Protein AF-0000000080508834 (afdb_homodimer)

Radius of gyration: 17.67 Å; Cα contacts (8 Å, |Δi|>4): 362; chains: 2; bounding box: 49×44×42 Å

Secondary structure (DSSP, 8-state):
---HHHHHHHHHHHHHHHHHHHHHIIIII---SSHHHHHHHHHHHHHHHHHHHHHHTGGGSS-HHHHHHHHHHHHHHHHHHHHHHHHH---TTTTHHHHHHHHHHHHHHHHT-/---HHHHHHHHHHHHHHHHHHHHHIIIII---SSHHHHHHHHHHHHHHHHHHHHHHTGGGSS-HHHHHHHHHHHHHHHHHHHHHHHHH---TTTTHHHHHHHHHHHHHHHHT-

Foldseek 3Di:
DPPLLVVLLVVLVVQLVVLVVLVVCLVPPADWPDPVLSVLLVVLSVLSNVLSVVSNCLSVADCSVLLSVLSVQLNCQQSVQSNVCSRPVDNPSVVSNVVSVVSNVVSVVRRVD/DPPLLVVLLVVLVVQLVVLVVLVVCLVPPADWPDPVLSVLLVVLSVLSNVLSVVSNCLSVADCSVLLSVLSVQLNCQQSVQSNVCSRPVDNPSVVSNVVSVVSNVVSVVRRVD

Nearest PDB structures (foldseek):
  1yo7-assembly2_B  TM=4.579E-01  e=3.595E+00  Escherichia coli
  3j9u-assembly1_T  TM=3.122E-01  e=1.498E+00  Saccharomyces cerevisiae
  3j9t-assembly1_Z  TM=3.271E-01  e=2.040E+00  Saccharomyces cerevisiae
  1yo7-assembly2_B  TM=4.584E-01  e=3.595E+00  Escherichia coli
  3j9u-assembly1_T  TM=3.106E-01  e=1.498E+00  Saccharomyces cerevisiae

Structure (mmCIF, N/CA/C/O backbone):
data_AF-0000000080508834-model_v1
#
loop_
_entity.id
_entity.type
_entity.pdbx_description
1 polymer 'Transmembrane protein 256'
#
loop_
_atom_site.group_PDB
_atom_site.id
_atom_site.type_symbol
_atom_site.label_atom_id
_atom_site.label_alt_id
_atom_site.label_comp_id
_atom_site.label_asym_id
_atom_site.label_entity_id
_atom_site.label_seq_id
_atom_site.pdbx_PDB_ins_code
_atom_site.Cartn_x
_atom_site.Cartn_y
_atom_site.Cartn_z
_atom_site.occupancy
_atom_site.B_iso_or_equiv
_atom_site.auth_seq_id
_atom_site.auth_comp_id
_atom_site.auth_asym_id
_atom_site.auth_atom_id
_atom_site.pdbx_PDB_model_num
ATOM 1 N N . MET A 1 1 ? -0.05 19.844 20.609 1 47.38 1 MET A N 1
ATOM 2 C CA . MET A 1 1 ? -0.853 18.703 20.172 1 47.38 1 MET A CA 1
ATOM 3 C C . MET A 1 1 ? -0.694 18.469 18.672 1 47.38 1 MET A C 1
ATOM 5 O O . MET A 1 1 ? -0.608 19.438 17.906 1 47.38 1 MET A O 1
ATOM 9 N N . ALA A 1 2 ? -0.107 17.25 18.219 1 66.88 2 ALA A N 1
ATOM 10 C CA . ALA A 1 2 ? 0.082 17.172 16.766 1 66.88 2 ALA A CA 1
ATOM 11 C C . ALA A 1 2 ? -1.199 17.547 16.031 1 66.88 2 ALA A C 1
ATOM 13 O O . ALA A 1 2 ? -2.291 17.109 16.406 1 66.88 2 ALA A O 1
ATOM 14 N N . GLY A 1 3 ? -1.406 18.578 15.383 1 84.88 3 GLY A N 1
ATOM 15 C CA . GLY A 1 3 ? -2.564 19.047 14.641 1 84.88 3 GLY A CA 1
ATOM 16 C C . GLY A 1 3 ? -3.275 17.953 13.867 1 84.88 3 GLY A C 1
ATOM 17 O O . GLY A 1 3 ? -2.848 16.797 13.883 1 84.88 3 GLY A O 1
ATOM 18 N N . PRO A 1 4 ? -4.5 18.156 13.469 1 91 4 PRO A N 1
ATOM 19 C CA . PRO A 1 4 ? -5.305 17.172 12.75 1 91 4 PRO A CA 1
ATOM 20 C C . PRO A 1 4 ? -4.52 16.469 11.648 1 91 4 PRO A C 1
ATOM 22 O O . PRO A 1 4 ? -4.73 15.266 11.414 1 91 4 PRO A O 1
ATOM 25 N N . GLY A 1 5 ? -3.598 17.125 11.055 1 93.38 5 GLY A N 1
ATOM 26 C CA . GLY A 1 5 ? -2.775 16.516 10.023 1 93.38 5 GLY A CA 1
ATOM 27 C C . GLY A 1 5 ? -1.959 15.344 10.539 1 93.38 5 GLY A C 1
ATOM 28 O O . GLY A 1 5 ? -1.896 14.297 9.891 1 93.38 5 GLY A O 1
ATOM 29 N N . ALA A 1 6 ? -1.438 15.508 11.641 1 94.06 6 ALA A N 1
ATOM 30 C CA . ALA A 1 6 ? -0.605 14.453 12.211 1 94.06 6 ALA A CA 1
ATOM 31 C C . ALA A 1 6 ? -1.444 13.234 12.586 1 94.06 6 ALA A C 1
ATOM 33 O O . ALA A 1 6 ? -0.985 12.094 12.469 1 94.06 6 ALA A O 1
ATOM 34 N N . ALA A 1 7 ? -2.592 13.492 13.102 1 96.75 7 ALA A N 1
ATOM 35 C CA . ALA A 1 7 ? -3.482 12.391 13.461 1 96.75 7 ALA A CA 1
ATOM 36 C C . ALA A 1 7 ? -3.828 11.547 12.234 1 96.75 7 ALA A C 1
ATOM 38 O O . ALA A 1 7 ? -3.836 10.312 12.312 1 96.75 7 ALA A O 1
ATOM 39 N N . PHE A 1 8 ? -4.039 12.203 11.156 1 98 8 PHE A N 1
ATOM 40 C CA . PHE A 1 8 ? -4.402 11.469 9.945 1 98 8 PHE A CA 1
ATOM 41 C C . PHE A 1 8 ? -3.189 10.773 9.344 1 98 8 PHE A C 1
ATOM 43 O O . PHE A 1 8 ? -3.311 9.695 8.766 1 98 8 PHE A O 1
ATOM 50 N N . ARG A 1 9 ? -2.045 11.305 9.461 1 97 9 ARG A N 1
ATOM 51 C CA . ARG A 1 9 ? -0.834 10.586 9.078 1 97 9 ARG A CA 1
ATOM 52 C C . ARG A 1 9 ? -0.702 9.289 9.859 1 97 9 ARG A C 1
ATOM 54 O O . ARG A 1 9 ? -0.413 8.234 9.281 1 97 9 ARG A O 1
ATOM 61 N N . ARG A 1 10 ? -0.903 9.375 11.172 1 98.19 10 ARG A N 1
ATOM 62 C CA . ARG A 1 10 ? -0.826 8.188 12.008 1 98.19 10 ARG A CA 1
ATOM 63 C C . ARG A 1 10 ? -1.876 7.156 11.602 1 98.19 10 ARG A C 1
ATOM 65 O O . ARG A 1 10 ? -1.591 5.961 11.539 1 98.19 10 ARG A O 1
ATOM 72 N N . LEU A 1 11 ? -3.008 7.668 11.328 1 98.44 11 LEU A N 1
ATOM 73 C CA . LEU A 1 11 ? -4.07 6.781 10.875 1 98.44 11 LEU A CA 1
ATOM 74 C C . LEU A 1 11 ? -3.699 6.121 9.547 1 98.44 11 LEU A C 1
ATOM 76 O O . LEU A 1 11 ? -3.955 4.93 9.352 1 98.44 11 LEU A O 1
ATOM 80 N N . GLY A 1 12 ? -3.139 6.91 8.648 1 98.75 12 GLY A N 1
ATOM 81 C CA . GLY A 1 12 ? -2.664 6.348 7.391 1 98.75 12 GLY A CA 1
ATOM 82 C C . GLY A 1 12 ? -1.637 5.246 7.582 1 98.75 12 GLY A C 1
ATOM 83 O O . GLY A 1 12 ? -1.681 4.223 6.895 1 98.75 12 GLY A O 1
ATOM 84 N N . ALA A 1 13 ? -0.792 5.441 8.477 1 98.75 13 ALA A N 1
ATOM 85 C CA . ALA A 1 13 ? 0.241 4.449 8.773 1 98.75 13 ALA A CA 1
ATOM 86 C C . ALA A 1 13 ? -0.371 3.166 9.32 1 98.75 13 ALA A C 1
ATOM 88 O O . ALA A 1 13 ? -0.031 2.066 8.875 1 98.75 13 ALA A O 1
ATOM 89 N N . PHE A 1 14 ? -1.267 3.295 10.305 1 98.69 14 PHE A N 1
ATOM 90 C CA . PHE A 1 14 ? -1.945 2.127 10.852 1 98.69 14 PHE A CA 1
ATOM 91 C C . PHE A 1 14 ? -2.783 1.436 9.781 1 98.69 14 PHE A C 1
ATOM 93 O O . PHE A 1 14 ? -2.824 0.205 9.719 1 98.69 14 PHE A O 1
ATOM 100 N N . SER A 1 15 ? -3.416 2.238 9.016 1 98.88 15 SER A N 1
ATOM 101 C CA . SER A 1 15 ? -4.203 1.702 7.91 1 98.88 15 SER A CA 1
ATOM 102 C C . SER A 1 15 ? -3.324 0.937 6.926 1 98.88 15 SER A C 1
ATOM 104 O O . SER A 1 15 ? -3.688 -0.154 6.48 1 98.88 15 SER A O 1
ATOM 106 N N . GLY A 1 16 ? -2.178 1.468 6.527 1 98.81 16 GLY A N 1
ATOM 107 C CA . GLY A 1 16 ? -1.243 0.782 5.648 1 98.81 16 GLY A CA 1
ATOM 108 C C . GLY A 1 16 ? -0.726 -0.521 6.23 1 98.81 16 GLY A C 1
ATOM 109 O O . GLY A 1 16 ? -0.611 -1.521 5.52 1 98.81 16 GLY A O 1
ATOM 110 N N . ALA A 1 17 ? -0.44 -0.51 7.531 1 98.69 17 ALA A N 1
ATOM 111 C CA . ALA A 1 17 ? -0.057 -1.751 8.203 1 98.69 17 ALA A CA 1
ATOM 112 C C . ALA A 1 17 ? -1.174 -2.787 8.117 1 98.69 17 ALA A C 1
ATOM 114 O O . ALA A 1 17 ? -0.919 -3.965 7.855 1 98.69 17 ALA A O 1
ATOM 115 N N . GLY A 1 18 ? -2.365 -2.338 8.383 1 98.69 18 GLY A N 1
ATOM 116 C CA . GLY A 1 18 ? -3.512 -3.221 8.25 1 98.69 18 GLY A CA 1
ATOM 117 C C . GLY A 1 18 ? -3.68 -3.77 6.844 1 98.69 18 GLY A C 1
ATOM 118 O O . GLY A 1 18 ? -3.984 -4.949 6.664 1 98.69 18 GLY A O 1
ATOM 119 N N . ALA A 1 19 ? -3.527 -2.887 5.828 1 98.81 19 ALA A N 1
ATOM 120 C CA . ALA A 1 19 ? -3.604 -3.326 4.438 1 98.81 19 ALA A CA 1
ATOM 121 C C . ALA A 1 19 ? -2.559 -4.398 4.145 1 98.81 19 ALA A C 1
ATOM 123 O O . ALA A 1 19 ? -2.84 -5.371 3.438 1 98.81 19 ALA A O 1
ATOM 124 N N . LEU A 1 20 ? -1.376 -4.18 4.676 1 98.56 20 LEU A N 1
ATOM 125 C CA . LEU A 1 20 ? -0.321 -5.172 4.484 1 98.56 20 LEU A CA 1
ATOM 126 C C . LEU A 1 20 ? -0.683 -6.488 5.16 1 98.56 20 LEU A C 1
ATOM 128 O O . LEU A 1 20 ? -0.437 -7.562 4.605 1 98.56 20 LEU A O 1
ATOM 132 N N . GLY A 1 21 ? -1.162 -6.449 6.375 1 98 21 GLY A N 1
ATOM 133 C CA . GLY A 1 21 ? -1.641 -7.656 7.031 1 98 21 GLY A CA 1
ATOM 134 C C . GLY A 1 21 ? -2.703 -8.391 6.23 1 98 21 GLY A C 1
ATOM 135 O O . GLY A 1 21 ? -2.66 -9.617 6.109 1 98 21 GLY A O 1
ATOM 136 N N . LEU A 1 22 ? -3.65 -7.676 5.699 1 98.44 22 LEU A N 1
ATOM 137 C CA . LEU A 1 22 ? -4.719 -8.273 4.902 1 98.44 22 LEU A CA 1
ATOM 138 C C . LEU A 1 22 ? -4.172 -8.828 3.594 1 98.44 22 LEU A C 1
ATOM 140 O O . LEU A 1 22 ? -4.668 -9.844 3.09 1 98.44 22 LEU A O 1
ATOM 144 N N . ALA A 1 23 ? -3.174 -8.141 3.031 1 97.75 23 ALA A N 1
ATOM 145 C CA . ALA A 1 23 ? -2.506 -8.695 1.855 1 97.75 23 ALA A CA 1
ATOM 146 C C . ALA A 1 23 ? -1.916 -10.07 2.154 1 97.75 23 ALA A C 1
ATOM 148 O O . ALA A 1 23 ? -2.064 -11 1.359 1 97.75 23 ALA A O 1
ATOM 149 N N . SER A 1 24 ? -1.185 -10.148 3.289 1 96 24 SER A N 1
ATOM 150 C CA . SER A 1 24 ? -0.623 -11.43 3.703 1 96 24 SER A CA 1
ATOM 151 C C . SER A 1 24 ? -1.718 -12.469 3.924 1 96 24 SER A C 1
ATOM 153 O O . SER A 1 24 ? -1.587 -13.617 3.496 1 96 24 SER A O 1
ATOM 155 N N . TYR A 1 25 ? -2.812 -12.078 4.566 1 96.88 25 TYR A N 1
ATOM 156 C CA . TYR A 1 25 ? -3.945 -12.969 4.797 1 96.88 25 TYR A CA 1
ATOM 157 C C . TYR A 1 25 ? -4.535 -13.453 3.475 1 96.88 25 TYR A C 1
ATOM 159 O O . TYR A 1 25 ? -4.84 -14.641 3.32 1 96.88 25 TYR A O 1
ATOM 167 N N . GLY A 1 26 ? -4.719 -12.578 2.51 1 96 26 GLY A N 1
ATOM 168 C CA . GLY A 1 26 ? -5.246 -12.938 1.202 1 96 26 GLY A CA 1
ATOM 169 C C . GLY A 1 26 ? -4.352 -13.898 0.441 1 96 26 GLY A C 1
ATOM 170 O O . GLY A 1 26 ? -4.84 -14.734 -0.319 1 96 26 GLY A O 1
ATOM 171 N N . ALA A 1 27 ? -3.035 -13.805 0.637 1 92.94 27 ALA A N 1
ATOM 172 C CA . ALA A 1 27 ? -2.072 -14.609 -0.109 1 92.94 27 ALA A CA 1
ATOM 173 C C . ALA A 1 27 ? -1.89 -15.984 0.532 1 92.94 27 ALA A C 1
ATOM 175 O O . ALA A 1 27 ? -1.615 -16.969 -0.159 1 92.94 27 ALA A O 1
ATOM 176 N N . HIS A 1 28 ? -2.068 -16.062 1.859 1 91.69 28 HIS A N 1
ATOM 177 C CA . HIS A 1 28 ? -1.639 -17.281 2.516 1 91.69 28 HIS A CA 1
ATOM 178 C C . HIS A 1 28 ? -2.748 -17.859 3.391 1 91.69 28 HIS A C 1
ATOM 180 O O . HIS A 1 28 ? -2.703 -19.031 3.764 1 91.69 28 HIS A O 1
ATOM 186 N N . GLY A 1 29 ? -3.641 -17.141 3.748 1 91.94 29 GLY A N 1
ATOM 187 C CA . GLY A 1 29 ? -4.547 -17.594 4.789 1 91.94 29 GLY A CA 1
ATOM 188 C C . GLY A 1 29 ? -6 -17.625 4.344 1 91.94 29 GLY A C 1
ATOM 189 O O . GLY A 1 29 ? -6.777 -18.469 4.812 1 91.94 29 GLY A O 1
ATOM 190 N N . ALA A 1 30 ? -6.387 -16.797 3.498 1 95.19 30 ALA A N 1
ATOM 191 C CA . ALA A 1 30 ? -7.797 -16.609 3.156 1 95.19 30 ALA A CA 1
ATOM 192 C C . ALA A 1 30 ? -8.289 -17.734 2.25 1 95.19 30 ALA A C 1
ATOM 194 O O . ALA A 1 30 ? -7.551 -18.219 1.396 1 95.19 30 ALA A O 1
ATOM 195 N N . GLN A 1 31 ? -9.477 -18.156 2.518 1 96.81 31 GLN A N 1
ATOM 196 C CA . GLN A 1 31 ? -10.227 -19.031 1.623 1 96.81 31 GLN A CA 1
ATOM 197 C C . GLN A 1 31 ? -11.359 -18.266 0.935 1 96.81 31 GLN A C 1
ATOM 199 O O . GLN A 1 31 ? -12.266 -17.75 1.597 1 96.81 31 GLN A O 1
ATOM 204 N N . PHE A 1 32 ? -11.281 -18.188 -0.391 1 97.31 32 PHE A N 1
ATOM 205 C CA . PHE A 1 32 ? -12.266 -17.422 -1.15 1 97.31 32 PHE A CA 1
ATOM 206 C C . PHE A 1 32 ? -13.328 -18.344 -1.741 1 97.31 32 PHE A C 1
ATOM 208 O O . PHE A 1 32 ? -13.031 -19.469 -2.135 1 97.31 32 PHE A O 1
ATOM 215 N N . PRO A 1 33 ? -14.594 -17.875 -1.801 1 97.25 33 PRO A N 1
ATOM 216 C CA . PRO A 1 33 ? -15.68 -18.688 -2.346 1 97.25 33 PRO A CA 1
ATOM 217 C C . PRO A 1 33 ? -15.484 -19.016 -3.824 1 97.25 33 PRO A C 1
ATOM 219 O O . PRO A 1 33 ? -15.953 -20.062 -4.297 1 97.25 33 PRO A O 1
ATOM 222 N N . ASP A 1 34 ? -14.812 -18.219 -4.664 1 95.88 34 ASP A N 1
ATOM 223 C CA . ASP A 1 34 ? -14.539 -18.406 -6.086 1 95.88 34 ASP A CA 1
ATOM 224 C C . ASP A 1 34 ? -13.445 -17.453 -6.566 1 95.88 34 ASP A C 1
ATOM 226 O O . ASP A 1 34 ? -12.875 -16.703 -5.77 1 95.88 34 ASP A O 1
ATOM 230 N N . ALA A 1 35 ? -13.133 -17.516 -7.891 1 95.19 35 ALA A N 1
ATOM 231 C CA . ALA A 1 35 ? -12.07 -16.688 -8.477 1 95.19 35 ALA A CA 1
ATOM 232 C C . ALA A 1 35 ? -12.422 -15.211 -8.406 1 95.19 35 ALA A C 1
ATOM 234 O O . ALA A 1 35 ? -11.531 -14.367 -8.242 1 95.19 35 ALA A O 1
ATOM 235 N N . TYR A 1 36 ? -13.727 -14.945 -8.562 1 96.62 36 TYR A N 1
ATOM 236 C CA . TYR A 1 36 ? -14.172 -13.555 -8.484 1 96.62 36 TYR A CA 1
ATOM 237 C C . TYR A 1 36 ? -13.883 -12.969 -7.109 1 96.62 36 TYR A C 1
ATOM 239 O O . TYR A 1 36 ? -13.445 -11.82 -6.992 1 96.62 36 TYR A O 1
ATOM 247 N N . GLY A 1 37 ? -14.141 -13.719 -6.059 1 97.44 37 GLY A N 1
ATOM 248 C CA . GLY A 1 37 ? -13.852 -13.266 -4.707 1 97.44 37 GLY A CA 1
ATOM 249 C C . GLY A 1 37 ? -12.391 -12.914 -4.488 1 97.44 37 GLY A C 1
ATOM 250 O O . GLY A 1 37 ? -12.078 -11.898 -3.871 1 97.44 37 GLY A O 1
ATOM 251 N N . LYS A 1 38 ? -11.539 -13.695 -4.984 1 97.38 38 LYS A N 1
ATOM 252 C CA . LYS A 1 38 ? -10.109 -13.43 -4.863 1 97.38 38 LYS A CA 1
ATOM 253 C C . LYS A 1 38 ? -9.727 -12.148 -5.602 1 97.38 38 LYS A C 1
ATOM 255 O O . LYS A 1 38 ? -8.977 -11.328 -5.078 1 97.38 38 LYS A O 1
ATOM 260 N N . GLU A 1 39 ? -10.156 -12.07 -6.805 1 97.19 39 GLU A N 1
ATOM 261 C CA . GLU A 1 39 ? -9.867 -10.875 -7.594 1 97.19 39 GLU A CA 1
ATOM 262 C C . GLU A 1 39 ? -10.375 -9.617 -6.895 1 97.19 39 GLU A C 1
ATOM 264 O O . GLU A 1 39 ? -9.672 -8.602 -6.852 1 97.19 39 GLU A O 1
ATOM 269 N N . LEU A 1 40 ? -11.602 -9.742 -6.379 1 97.75 40 LEU A N 1
ATOM 270 C CA . LEU A 1 40 ? -12.195 -8.609 -5.668 1 97.75 40 LEU A CA 1
ATOM 271 C C . LEU A 1 40 ? -11.367 -8.25 -4.441 1 97.75 40 LEU A C 1
ATOM 273 O O . LEU A 1 40 ? -11.156 -7.066 -4.156 1 97.75 40 LEU A O 1
ATOM 277 N N . PHE A 1 41 ? -10.891 -9.211 -3.76 1 98.5 41 PHE A N 1
ATOM 278 C CA . PHE A 1 41 ? -10.055 -8.992 -2.588 1 98.5 41 PHE A CA 1
ATOM 279 C C . PHE A 1 41 ? -8.773 -8.266 -2.973 1 98.5 41 PHE A C 1
ATOM 281 O O . PHE A 1 41 ? -8.383 -7.293 -2.318 1 98.5 41 PHE A O 1
ATOM 288 N N . ASP A 1 42 ? -8.18 -8.664 -4.047 1 97.94 42 ASP A N 1
ATOM 289 C CA . ASP A 1 42 ? -6.93 -8.062 -4.488 1 97.94 42 ASP A CA 1
ATOM 290 C C . ASP A 1 42 ? -7.141 -6.613 -4.922 1 97.94 42 ASP A C 1
ATOM 292 O O . ASP A 1 42 ? -6.336 -5.738 -4.602 1 97.94 42 ASP A O 1
ATOM 296 N N . LYS A 1 43 ? -8.188 -6.352 -5.652 1 98.12 43 LYS A N 1
ATOM 297 C CA . LYS A 1 43 ? -8.508 -4.988 -6.062 1 98.12 43 LYS A CA 1
ATOM 298 C C . LYS A 1 43 ? -8.781 -4.102 -4.855 1 98.12 43 LYS A C 1
ATOM 300 O O . LYS A 1 43 ? -8.328 -2.955 -4.801 1 98.12 43 LYS A O 1
ATOM 305 N N . THR A 1 44 ? -9.531 -4.633 -3.947 1 98.69 44 THR A N 1
ATOM 306 C CA . THR A 1 44 ? -9.859 -3.902 -2.729 1 98.69 44 THR A CA 1
ATOM 307 C C . THR A 1 44 ? -8.602 -3.58 -1.935 1 98.69 44 THR A C 1
ATOM 309 O O . THR A 1 44 ? -8.43 -2.455 -1.461 1 98.69 44 THR A O 1
ATOM 312 N N . ASN A 1 45 ? -7.789 -4.562 -1.816 1 98.75 45 ASN A N 1
ATOM 313 C CA . ASN A 1 45 ? -6.539 -4.387 -1.086 1 98.75 45 ASN A CA 1
ATOM 314 C C . ASN A 1 45 ? -5.668 -3.305 -1.718 1 98.75 45 ASN A C 1
ATOM 316 O O . ASN A 1 45 ? -5.02 -2.531 -1.009 1 98.75 45 ASN A O 1
ATOM 320 N N . LYS A 1 46 ? -5.637 -3.252 -3.02 1 98.44 46 LYS A N 1
ATOM 321 C CA . LYS A 1 46 ? -4.941 -2.184 -3.732 1 98.44 46 LYS A CA 1
ATOM 322 C C . LYS A 1 46 ? -5.488 -0.815 -3.342 1 98.44 46 LYS A C 1
ATOM 324 O O . LYS A 1 46 ? -4.723 0.097 -3.021 1 98.44 46 LYS A O 1
ATOM 329 N N . HIS A 1 47 ? -6.727 -0.689 -3.381 1 98.75 47 HIS A N 1
ATOM 330 C CA . HIS A 1 47 ? -7.355 0.573 -3.008 1 98.75 47 HIS A CA 1
ATOM 331 C C . HIS A 1 47 ? -7.086 0.913 -1.546 1 98.75 47 HIS A C 1
ATOM 333 O O . HIS A 1 47 ? -6.891 2.08 -1.201 1 98.75 47 HIS A O 1
ATOM 339 N N . HIS A 1 48 ? -7.133 -0.088 -0.683 1 98.88 48 HIS A N 1
ATOM 340 C CA . HIS A 1 48 ? -6.82 0.106 0.729 1 98.88 48 HIS A CA 1
ATOM 341 C C . HIS A 1 48 ? -5.434 0.71 0.907 1 98.88 48 HIS A C 1
ATOM 343 O O . HIS A 1 48 ? -5.273 1.726 1.59 1 98.88 48 HIS A O 1
ATOM 349 N N . PHE A 1 49 ? -4.469 0.161 0.26 1 98.81 49 PHE A N 1
ATOM 350 C CA . PHE A 1 49 ? -3.109 0.689 0.318 1 98.81 49 PHE A CA 1
ATOM 351 C C . PHE A 1 49 ? -3.057 2.109 -0.232 1 98.81 49 PHE A C 1
ATOM 353 O O . PHE A 1 49 ? -2.457 2.996 0.38 1 98.81 49 PHE A O 1
ATOM 360 N N . LEU A 1 50 ? -3.641 2.354 -1.416 1 98.69 50 LEU A N 1
ATOM 361 C CA . LEU A 1 50 ? -3.592 3.652 -2.078 1 98.69 50 LEU A CA 1
ATOM 362 C C . LEU A 1 50 ? -4.164 4.742 -1.177 1 98.69 50 LEU A C 1
ATOM 364 O O . LEU A 1 50 ? -3.576 5.82 -1.05 1 98.69 50 LEU A O 1
ATOM 368 N N . HIS A 1 51 ? -5.199 4.422 -0.577 1 98.94 51 HIS A N 1
ATOM 369 C CA . HIS A 1 51 ? -5.836 5.457 0.228 1 98.94 51 HIS A CA 1
ATOM 370 C C . HIS A 1 51 ? -5.176 5.574 1.598 1 98.94 51 HIS A C 1
ATOM 372 O O . HIS A 1 51 ? -5.238 6.629 2.234 1 98.94 51 HIS A O 1
ATOM 378 N N . SER A 1 52 ? -4.488 4.508 2.084 1 98.94 52 SER A N 1
ATOM 379 C CA . SER A 1 52 ? -3.609 4.648 3.24 1 98.94 52 SER A CA 1
ATOM 380 C C . SER A 1 52 ? -2.465 5.613 2.951 1 98.94 52 SER A C 1
ATOM 382 O O . SER A 1 52 ? -2.123 6.449 3.789 1 98.94 52 SER A O 1
ATOM 384 N N . LEU A 1 53 ? -1.922 5.52 1.75 1 98.62 53 LEU A N 1
ATOM 385 C CA . LEU A 1 53 ? -0.872 6.441 1.326 1 98.62 53 LEU A CA 1
ATOM 386 C C . LEU A 1 53 ? -1.408 7.863 1.222 1 98.62 53 LEU A C 1
ATOM 388 O O . LEU A 1 53 ? -0.731 8.82 1.614 1 98.62 53 LEU A O 1
ATOM 392 N N . ALA A 1 54 ? -2.559 7.977 0.652 1 98.75 54 ALA A N 1
ATOM 393 C CA . ALA A 1 54 ? -3.168 9.305 0.563 1 98.75 54 ALA A CA 1
ATOM 394 C C . ALA A 1 54 ? -3.32 9.93 1.945 1 98.75 54 ALA A C 1
ATOM 396 O O . ALA A 1 54 ? -3.088 11.125 2.119 1 98.75 54 ALA A O 1
ATOM 397 N N . LEU A 1 55 ? -3.719 9.156 2.922 1 98.75 55 LEU A N 1
ATOM 398 C CA . LEU A 1 55 ? -3.863 9.641 4.289 1 98.75 55 LEU A CA 1
ATOM 399 C C . LEU A 1 55 ? -2.525 10.133 4.836 1 98.75 55 LEU A C 1
ATOM 401 O O . LEU A 1 55 ? -2.477 11.102 5.59 1 98.75 55 LEU A O 1
ATOM 405 N N . LEU A 1 56 ? -1.406 9.508 4.512 1 97.81 56 LEU A N 1
ATOM 406 C CA . LEU A 1 56 ? -0.083 9.961 4.93 1 97.81 56 LEU A CA 1
ATOM 407 C C . LEU A 1 56 ? 0.194 11.375 4.438 1 97.81 56 LEU A C 1
ATOM 409 O O . LEU A 1 56 ? 0.949 12.117 5.066 1 97.81 56 LEU A O 1
ATOM 413 N N . ALA A 1 57 ? -0.445 11.742 3.342 1 97.31 57 ALA A N 1
ATOM 414 C CA . ALA A 1 57 ? -0.157 13.016 2.697 1 97.31 57 ALA A CA 1
ATOM 415 C C . ALA A 1 57 ? -1.056 14.125 3.244 1 97.31 57 ALA A C 1
ATOM 417 O O . ALA A 1 57 ? -0.885 15.297 2.902 1 97.31 57 ALA A O 1
ATOM 418 N N . VAL A 1 58 ? -1.996 13.812 4.09 1 98 58 VAL A N 1
ATOM 419 C CA . VAL A 1 58 ? -3.027 14.734 4.551 1 98 58 VAL A CA 1
ATOM 420 C C . VAL A 1 58 ? -2.377 15.93 5.246 1 98 58 VAL A C 1
ATOM 422 O O . VAL A 1 58 ? -2.832 17.062 5.09 1 98 58 VAL A O 1
ATOM 425 N N . PRO A 1 59 ? -1.268 15.844 6.012 1 96.12 59 PRO A N 1
ATOM 426 C CA . PRO A 1 59 ? -0.662 17 6.676 1 96.12 59 PRO A CA 1
ATOM 427 C C . PRO A 1 59 ? -0.151 18.047 5.684 1 96.12 59 PRO A C 1
ATOM 429 O O . PRO A 1 59 ? 0.156 19.172 6.078 1 96.12 59 PRO A O 1
ATOM 432 N N . LEU A 1 60 ? -0.012 17.766 4.457 1 95.19 60 LEU A N 1
ATOM 433 C CA . LEU A 1 60 ? 0.583 18.641 3.459 1 95.19 60 LEU A CA 1
ATOM 434 C C . LEU A 1 60 ? -0.475 19.547 2.828 1 95.19 60 LEU A C 1
ATOM 436 O O . LEU A 1 60 ? -0.147 20.469 2.068 1 95.19 60 LEU A O 1
ATOM 440 N N . CYS A 1 61 ? -1.77 19.266 3.121 1 95.25 61 CYS A N 1
ATOM 441 C CA . CYS A 1 61 ? -2.799 20.031 2.432 1 95.25 61 CYS A CA 1
ATOM 442 C C . CYS A 1 61 ? -3.367 21.125 3.342 1 95.25 61 CYS A C 1
ATOM 444 O O . CYS A 1 61 ? -3.059 21.156 4.535 1 95.25 61 CYS A O 1
ATOM 446 N N . ARG A 1 62 ? -4.152 22.047 2.82 1 96.69 62 ARG A N 1
ATOM 447 C CA . ARG A 1 62 ? -4.625 23.234 3.521 1 96.69 62 ARG A CA 1
ATOM 448 C C . ARG A 1 62 ? -5.828 22.906 4.398 1 96.69 62 ARG A C 1
ATOM 450 O O . ARG A 1 62 ? -6.113 23.625 5.363 1 96.69 62 ARG A O 1
ATOM 457 N N . LYS A 1 63 ? -6.641 21.938 4.051 1 97.06 63 LYS A N 1
ATOM 458 C CA . LYS A 1 63 ? -7.836 21.547 4.793 1 97.06 63 LYS A CA 1
ATOM 459 C C . LYS A 1 63 ? -7.723 20.109 5.293 1 97.06 63 LYS A C 1
ATOM 461 O O . LYS A 1 63 ? -8.523 19.25 4.914 1 97.06 63 LYS A O 1
ATOM 466 N N . PRO A 1 64 ? -6.852 19.859 6.223 1 97.44 64 PRO A N 1
ATOM 467 C CA . PRO A 1 64 ? -6.539 18.484 6.625 1 97.44 64 PRO A CA 1
ATOM 468 C C . PRO A 1 64 ? -7.723 17.766 7.273 1 97.44 64 PRO A C 1
ATOM 470 O O . PRO A 1 64 ? -7.875 16.547 7.125 1 97.44 64 PRO A O 1
ATOM 473 N N . LEU A 1 65 ? -8.562 18.531 7.977 1 97.94 65 LEU A N 1
ATOM 474 C CA . LEU A 1 65 ? -9.695 17.875 8.625 1 97.94 65 LEU A CA 1
ATOM 475 C C . LEU A 1 65 ? -10.656 17.297 7.598 1 97.94 65 LEU A C 1
ATOM 477 O O . LEU A 1 65 ? -11.078 16.141 7.719 1 97.94 65 LEU A O 1
ATOM 481 N N . TRP A 1 66 ? -10.891 18.047 6.605 1 97.94 66 TRP A N 1
ATOM 482 C CA . TRP A 1 66 ? -11.805 17.578 5.562 1 97.94 66 TRP A CA 1
ATOM 483 C C . TRP A 1 66 ? -11.172 16.469 4.742 1 97.94 66 TRP A C 1
ATOM 485 O O . TRP A 1 66 ? -11.797 15.422 4.516 1 97.94 66 TRP A O 1
ATOM 495 N N . ALA A 1 67 ? -10 16.656 4.312 1 98.62 67 ALA A N 1
ATOM 496 C CA . ALA A 1 67 ? -9.32 15.641 3.523 1 98.62 67 ALA A CA 1
ATOM 497 C C . ALA A 1 67 ? -9.195 14.336 4.301 1 98.62 67 ALA A C 1
ATOM 499 O O . ALA A 1 67 ? -9.523 13.266 3.785 1 98.62 67 ALA A O 1
ATOM 500 N N . GLY A 1 68 ? -8.82 14.445 5.531 1 98.69 68 GLY A N 1
ATOM 501 C CA . GLY A 1 68 ? -8.617 13.266 6.355 1 98.69 68 GLY A CA 1
ATOM 502 C C . GLY A 1 68 ? -9.898 12.508 6.652 1 98.69 68 GLY A C 1
ATOM 503 O O . GLY A 1 68 ? -9.938 11.281 6.551 1 98.69 68 GLY A O 1
ATOM 504 N N . LEU A 1 69 ? -10.945 13.203 7.004 1 98.81 69 LEU A N 1
ATOM 505 C CA . LEU A 1 69 ? -12.203 12.562 7.355 1 98.81 69 LEU A CA 1
ATOM 506 C C . LEU A 1 69 ? -12.82 11.875 6.141 1 98.81 69 LEU A C 1
ATOM 508 O O . LEU A 1 69 ? -13.32 10.75 6.246 1 98.81 69 LEU A O 1
ATOM 512 N N . LEU A 1 70 ? -12.758 12.531 5.051 1 98.88 70 LEU A N 1
ATOM 513 C CA . LEU A 1 70 ? -13.336 11.969 3.832 1 98.88 70 LEU A CA 1
ATOM 514 C C . LEU A 1 70 ? -12.562 10.742 3.377 1 98.88 70 LEU A C 1
ATOM 516 O O . LEU A 1 70 ? -13.156 9.703 3.076 1 98.88 70 LEU A O 1
ATOM 520 N N . LEU A 1 71 ? -11.258 10.867 3.363 1 98.88 71 LEU A N 1
ATOM 521 C CA . LEU A 1 71 ? -10.438 9.734 2.955 1 98.88 71 LEU A CA 1
ATOM 522 C C . LEU A 1 71 ? -10.594 8.57 3.932 1 98.88 71 LEU A C 1
ATOM 524 O O . LEU A 1 71 ? -10.719 7.414 3.514 1 98.88 71 LEU A O 1
ATOM 528 N N . ALA A 1 72 ? -10.625 8.82 5.254 1 98.88 72 ALA A N 1
ATOM 529 C CA . ALA A 1 72 ? -10.711 7.758 6.258 1 98.88 72 ALA A CA 1
ATOM 530 C C . ALA A 1 72 ? -12.07 7.059 6.199 1 98.88 72 ALA A C 1
ATOM 532 O O . ALA A 1 72 ? -12.133 5.828 6.156 1 98.88 72 ALA A O 1
ATOM 533 N N . SER A 1 73 ? -13.094 7.863 6.215 1 98.88 73 SER A N 1
ATOM 534 C CA . SER A 1 73 ? -14.43 7.273 6.195 1 98.88 73 SER A CA 1
ATOM 535 C C . SER A 1 73 ? -14.695 6.562 4.871 1 98.88 73 SER A C 1
ATOM 537 O O . SER A 1 73 ? -15.273 5.473 4.852 1 98.88 73 SER A O 1
ATOM 539 N N . GLY A 1 74 ? -14.273 7.156 3.779 1 98.88 74 GLY A N 1
ATOM 540 C CA . GLY A 1 74 ? -14.438 6.523 2.48 1 98.88 74 GLY A CA 1
ATOM 541 C C . GLY A 1 74 ? -13.695 5.207 2.359 1 98.88 74 GLY A C 1
ATOM 542 O O . GLY A 1 74 ? -14.242 4.227 1.853 1 98.88 74 GLY A O 1
ATOM 543 N N . THR A 1 75 ? -12.438 5.199 2.814 1 98.94 75 THR A N 1
ATOM 544 C CA . THR A 1 75 ? -11.648 3.971 2.781 1 98.94 75 THR A CA 1
ATOM 545 C C . THR A 1 75 ? -12.328 2.871 3.588 1 98.94 75 THR A C 1
ATOM 547 O O . THR A 1 75 ? -12.422 1.728 3.135 1 98.94 75 THR A O 1
ATOM 550 N N . THR A 1 76 ? -12.812 3.24 4.789 1 98.69 76 THR A N 1
ATOM 551 C CA . THR A 1 76 ? -13.445 2.262 5.664 1 98.69 76 THR A CA 1
ATOM 552 C C . THR A 1 76 ? -14.711 1.7 5.02 1 98.69 76 THR A C 1
ATOM 554 O O . THR A 1 76 ? -14.883 0.482 4.938 1 98.69 76 THR A O 1
ATOM 557 N N . LEU A 1 77 ? -15.516 2.559 4.516 1 98.56 77 LEU A N 1
ATOM 558 C CA . LEU A 1 77 ? -16.797 2.129 3.951 1 98.56 77 LEU A CA 1
ATOM 559 C C . LEU A 1 77 ? -16.578 1.338 2.666 1 98.56 77 LEU A C 1
ATOM 561 O O . LEU A 1 77 ? -17.156 0.268 2.486 1 98.56 77 LEU A O 1
ATOM 565 N N . PHE A 1 78 ? -15.766 1.841 1.779 1 98.75 78 PHE A N 1
ATOM 566 C CA . PHE A 1 78 ? -15.516 1.219 0.484 1 98.75 78 PHE A CA 1
ATOM 567 C C . PHE A 1 78 ? -14.805 -0.118 0.654 1 98.75 78 PHE A C 1
ATOM 569 O O . PHE A 1 78 ? -15.297 -1.15 0.192 1 98.75 78 PHE A O 1
ATOM 576 N N . CYS A 1 79 ? -13.734 -0.201 1.354 1 98.69 79 CYS A N 1
ATOM 577 C CA . CYS A 1 79 ? -12.898 -1.396 1.418 1 98.69 79 CYS A CA 1
ATOM 578 C C . CYS A 1 79 ? -13.539 -2.457 2.309 1 98.69 79 CYS A C 1
ATOM 580 O O . CYS A 1 79 ? -13.453 -3.65 2.014 1 98.69 79 CYS A O 1
ATOM 582 N N . THR A 1 80 ? -14.164 -2.02 3.498 1 98.31 80 THR A N 1
ATOM 583 C CA . THR A 1 80 ? -14.789 -3.02 4.352 1 98.31 80 THR A CA 1
ATOM 584 C C . THR A 1 80 ? -15.914 -3.736 3.609 1 98.31 80 THR A C 1
ATOM 586 O O . THR A 1 80 ? -16.062 -4.957 3.721 1 98.31 80 THR A O 1
ATOM 589 N N . THR A 1 81 ? -16.641 -2.994 2.812 1 98.38 81 THR A N 1
ATOM 590 C CA . THR A 1 81 ? -17.734 -3.564 2.051 1 98.38 81 THR A CA 1
ATOM 591 C C . THR A 1 81 ? -17.234 -4.621 1.071 1 98.38 81 THR A C 1
ATOM 593 O O . THR A 1 81 ? -17.734 -5.746 1.046 1 98.38 81 THR A O 1
ATOM 596 N N . PHE A 1 82 ? -16.219 -4.344 0.356 1 98.44 82 PHE A N 1
ATOM 597 C CA . PHE A 1 82 ? -15.766 -5.25 -0.693 1 98.44 82 PHE A CA 1
ATOM 598 C C . PHE A 1 82 ? -14.906 -6.371 -0.11 1 98.44 82 PHE A C 1
ATOM 600 O O . PHE A 1 82 ? -14.922 -7.496 -0.616 1 98.44 82 PHE A O 1
ATOM 607 N N . TYR A 1 83 ? -14.164 -6.102 1.013 1 98.44 83 TYR A N 1
ATOM 608 C CA . TYR A 1 83 ? -13.508 -7.207 1.699 1 98.44 83 TYR A CA 1
ATOM 609 C C . TYR A 1 83 ? -14.523 -8.242 2.17 1 98.44 83 TYR A C 1
ATOM 611 O O . TYR A 1 83 ? -14.312 -9.445 2.008 1 98.44 83 TYR A O 1
ATOM 619 N N . TYR A 1 84 ? -15.578 -7.727 2.789 1 98.12 84 TYR A N 1
ATOM 620 C CA . TYR A 1 84 ? -16.625 -8.617 3.271 1 98.12 84 TYR A CA 1
ATOM 621 C C . TYR A 1 84 ? -17.203 -9.461 2.133 1 98.12 84 TYR A C 1
ATOM 623 O O . TYR A 1 84 ? -17.312 -10.68 2.25 1 98.12 84 TYR A O 1
ATOM 631 N N . GLN A 1 85 ? -17.531 -8.859 1.059 1 97.94 85 GLN A N 1
ATOM 632 C CA . GLN A 1 85 ? -18.094 -9.578 -0.085 1 97.94 85 GLN A CA 1
ATOM 633 C C . GLN A 1 85 ? -17.094 -10.586 -0.636 1 97.94 85 GLN A C 1
ATOM 635 O O . GLN A 1 85 ? -17.453 -11.719 -0.973 1 97.94 85 GLN A O 1
ATOM 640 N N . ALA A 1 86 ? -15.836 -10.148 -0.792 1 98.12 86 ALA A N 1
ATOM 641 C CA . ALA A 1 86 ? -14.789 -10.992 -1.35 1 98.12 86 ALA A CA 1
ATOM 642 C C . ALA A 1 86 ? -14.609 -12.266 -0.521 1 98.12 86 ALA A C 1
ATOM 644 O O . ALA A 1 86 ? -14.422 -13.352 -1.071 1 98.12 86 ALA A O 1
ATOM 645 N N . LEU A 1 87 ? -14.742 -12.211 0.815 1 97.94 87 LEU A N 1
ATOM 646 C CA . LEU A 1 87 ? -14.438 -13.32 1.712 1 97.94 87 LEU A CA 1
ATOM 647 C C . LEU A 1 87 ? -15.672 -14.188 1.94 1 97.94 87 LEU A C 1
ATOM 649 O O . LEU A 1 87 ? -15.562 -15.398 2.125 1 97.94 87 LEU A O 1
ATOM 653 N N . SER A 1 88 ? -16.844 -13.625 1.906 1 97 88 SER A N 1
ATOM 654 C CA . SER A 1 88 ? -18.047 -14.367 2.283 1 97 88 SER A CA 1
ATOM 655 C C . SER A 1 88 ? -18.844 -14.781 1.053 1 97 88 SER A C 1
ATOM 657 O O . SER A 1 88 ? -19.688 -15.688 1.126 1 97 88 SER A O 1
ATOM 659 N N . GLY A 1 89 ? -18.656 -14.078 -0.046 1 97 89 GLY A N 1
ATOM 660 C CA . GLY A 1 89 ? -19.5 -14.266 -1.212 1 97 89 GLY A CA 1
ATOM 661 C C . GLY A 1 89 ? -20.859 -13.602 -1.077 1 97 89 GLY A C 1
ATOM 662 O O . GLY A 1 89 ? -21.688 -13.672 -1.993 1 97 89 GLY A O 1
ATOM 663 N N . ASP A 1 90 ? -21.125 -12.891 -0.026 1 96.25 90 ASP A N 1
ATOM 664 C CA . ASP A 1 90 ? -22.391 -12.25 0.281 1 96.25 90 ASP A CA 1
ATOM 665 C C . ASP A 1 90 ? -22.391 -10.773 -0.123 1 96.25 90 ASP A C 1
ATOM 667 O O . ASP A 1 90 ? -21.672 -9.969 0.475 1 96.25 90 ASP A O 1
ATOM 671 N N . PRO A 1 91 ? -23.125 -10.367 -1.136 1 94.38 91 PRO A N 1
ATOM 672 C CA . PRO A 1 91 ? -23.109 -8.984 -1.617 1 94.38 91 PRO A CA 1
ATOM 673 C C . PRO A 1 91 ? -24.109 -8.086 -0.877 1 94.38 91 PRO A C 1
ATOM 675 O O . PRO A 1 91 ? -24.406 -6.98 -1.336 1 94.38 91 PRO A O 1
ATOM 678 N N . SER A 1 92 ? -24.672 -8.453 0.226 1 93.94 92 SER A N 1
ATOM 679 C CA . SER A 1 92 ? -25.781 -7.797 0.911 1 93.94 92 SER A CA 1
ATOM 680 C C . SER A 1 92 ? -25.453 -6.336 1.2 1 93.94 92 SER A C 1
ATOM 682 O O . SER A 1 92 ? -26.359 -5.488 1.193 1 93.94 92 SER A O 1
ATOM 684 N N . PHE A 1 93 ? -24.219 -5.934 1.427 1 93.06 93 PHE A N 1
ATOM 685 C CA . PHE A 1 93 ? -23.875 -4.57 1.81 1 93.06 93 PHE A CA 1
ATOM 686 C C . PHE A 1 93 ? -23.25 -3.82 0.64 1 93.06 93 PHE A C 1
ATOM 688 O O . PHE A 1 93 ? -22.656 -2.758 0.824 1 93.06 93 PHE A O 1
ATOM 695 N N . GLN A 1 94 ? -23.406 -4.266 -0.514 1 92.62 94 GLN A N 1
ATOM 696 C CA . GLN A 1 94 ? -22.719 -3.717 -1.679 1 92.62 94 GLN A CA 1
ATOM 697 C C . GLN A 1 94 ? -23.172 -2.289 -1.967 1 92.62 94 GLN A C 1
ATOM 699 O O . GLN A 1 94 ? -22.453 -1.519 -2.605 1 92.62 94 GLN A O 1
ATOM 704 N N . ASN A 1 95 ? -24.328 -1.924 -1.448 1 94.31 95 ASN A N 1
ATOM 705 C CA . ASN A 1 95 ? -24.844 -0.58 -1.682 1 94.31 95 ASN A CA 1
ATOM 706 C C . ASN A 1 95 ? -24.047 0.47 -0.921 1 94.31 95 ASN A C 1
ATOM 708 O O . ASN A 1 95 ? -24.141 1.664 -1.21 1 94.31 95 ASN A O 1
ATOM 712 N N . LEU A 1 96 ? -23.219 0.116 -0.004 1 97.06 96 LEU A N 1
ATOM 713 C CA . LEU A 1 96 ? -22.391 1.036 0.756 1 97.06 96 LEU A CA 1
ATOM 714 C C . LEU A 1 96 ? -21.125 1.402 -0.028 1 97.06 96 LEU A C 1
ATOM 716 O O . LEU A 1 96 ? -20.516 2.438 0.23 1 97.06 96 LEU A O 1
ATOM 720 N N . ALA A 1 97 ? -20.734 0.576 -1.003 1 97.12 97 ALA A N 1
ATOM 721 C CA . ALA A 1 97 ? -19.484 0.76 -1.73 1 97.12 97 ALA A CA 1
ATOM 722 C C . ALA A 1 97 ? -19.516 2.049 -2.545 1 97.12 97 ALA A C 1
ATOM 724 O O . ALA A 1 97 ? -18.562 2.83 -2.514 1 97.12 97 ALA A O 1
ATOM 725 N N . PRO A 1 98 ? -20.625 2.379 -3.23 1 97.5 98 PRO A N 1
ATOM 726 C CA . PRO A 1 98 ? -20.672 3.65 -3.955 1 97.5 98 PRO A CA 1
ATOM 727 C C . PRO A 1 98 ? -20.609 4.863 -3.027 1 97.5 98 PRO A C 1
ATOM 729 O O . PRO A 1 98 ? -20.047 5.895 -3.395 1 97.5 98 PRO A O 1
ATOM 732 N N . VAL A 1 99 ? -21.188 4.742 -1.889 1 98.38 99 VAL A N 1
ATOM 733 C CA . VAL A 1 99 ? -21.078 5.809 -0.9 1 98.38 99 VAL A CA 1
ATOM 734 C C . VAL A 1 99 ? -19.625 5.992 -0.49 1 98.38 99 VAL A C 1
ATOM 736 O O . VAL A 1 99 ? -19.109 7.109 -0.514 1 98.38 99 VAL A O 1
ATOM 739 N N . GLY A 1 100 ? -19 4.922 -0.198 1 98.62 100 GLY A N 1
ATOM 740 C CA . GLY A 1 100 ? -17.578 4.988 0.12 1 98.62 100 GLY A CA 1
ATOM 741 C C . GLY A 1 100 ? -16.75 5.559 -1.009 1 98.62 100 GLY A C 1
ATOM 742 O O . GLY A 1 100 ? -15.883 6.414 -0.782 1 98.62 100 GLY A O 1
ATOM 743 N N . GLY A 1 101 ? -17.016 5.062 -2.182 1 98.75 101 GLY A N 1
ATOM 744 C CA . GLY A 1 101 ? -16.328 5.57 -3.354 1 98.75 101 GLY A CA 1
ATOM 745 C C . GLY A 1 101 ? -16.516 7.062 -3.561 1 98.75 101 GLY A C 1
ATOM 746 O O . GLY A 1 101 ? -15.57 7.766 -3.922 1 98.75 101 GLY A O 1
ATOM 747 N N . SER A 1 102 ? -17.672 7.512 -3.34 1 98.81 102 SER A N 1
ATOM 748 C CA . SER A 1 102 ? -17.953 8.938 -3.477 1 98.81 102 SER A CA 1
ATOM 749 C C . SER A 1 102 ? -17.203 9.758 -2.432 1 98.81 102 SER A C 1
ATOM 751 O O . SER A 1 102 ? -16.672 10.828 -2.736 1 98.81 102 SER A O 1
ATOM 753 N N . LEU A 1 103 ? -17.156 9.32 -1.244 1 98.81 103 LEU A N 1
ATOM 754 C CA . LEU A 1 103 ? -16.391 9.992 -0.2 1 98.81 103 LEU A CA 1
ATOM 755 C C . LEU A 1 103 ? -14.906 10.047 -0.561 1 98.81 103 LEU A C 1
ATOM 757 O O . LEU A 1 103 ? -14.242 11.062 -0.337 1 98.81 103 LEU A O 1
ATOM 761 N N . LEU A 1 104 ? -14.414 8.938 -1.096 1 98.88 104 LEU A N 1
ATOM 762 C CA . LEU A 1 104 ? -13.016 8.906 -1.521 1 98.88 104 LEU A CA 1
ATOM 763 C C . LEU A 1 104 ? -12.766 9.93 -2.625 1 98.88 104 LEU A C 1
ATOM 765 O O . LEU A 1 104 ? -11.758 10.641 -2.605 1 98.88 104 LEU A O 1
ATOM 769 N N . LEU A 1 105 ? -13.648 9.938 -3.605 1 98.88 105 LEU A N 1
ATOM 770 C CA . LEU A 1 105 ? -13.531 10.938 -4.66 1 98.88 105 LEU A CA 1
ATOM 771 C C . LEU A 1 105 ? -13.438 12.344 -4.07 1 98.88 105 LEU A C 1
ATOM 773 O O . LEU A 1 105 ? -12.547 13.117 -4.426 1 98.88 105 LEU A O 1
ATOM 777 N N . LEU A 1 106 ? -1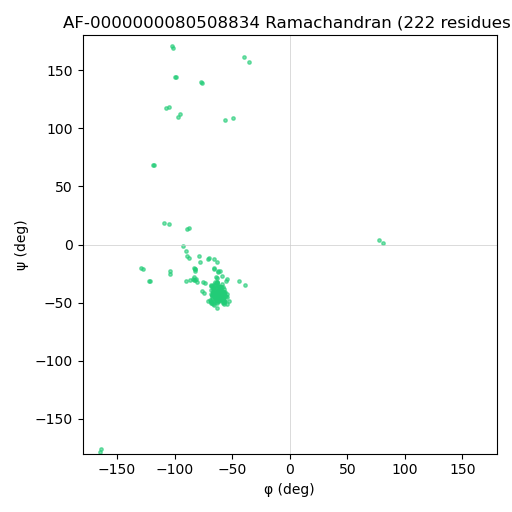4.273 12.719 -3.17 1 98.69 106 LEU A N 1
ATOM 778 C CA . LEU A 1 106 ? -14.281 14.023 -2.523 1 98.69 106 LEU A CA 1
ATOM 779 C C . LEU A 1 106 ? -13.023 14.219 -1.68 1 98.69 106 LEU A C 1
ATOM 781 O O . LEU A 1 106 ? -12.516 15.336 -1.569 1 98.69 106 LEU A O 1
ATOM 785 N N . GLY A 1 107 ? -12.57 13.148 -1.02 1 98.75 107 GLY A N 1
ATOM 786 C CA . GLY A 1 107 ? -11.344 13.211 -0.251 1 98.75 107 GLY A CA 1
ATOM 787 C C . GLY A 1 107 ? -10.133 13.578 -1.091 1 98.75 107 GLY A C 1
ATOM 788 O O . GLY A 1 107 ? -9.328 14.43 -0.697 1 98.75 107 GLY A O 1
ATOM 789 N N . TRP A 1 108 ? -10 12.992 -2.264 1 98.81 108 TRP A N 1
ATOM 790 C CA . TRP A 1 108 ? -8.922 13.32 -3.189 1 98.81 108 TRP A CA 1
ATOM 791 C C . TRP A 1 108 ? -9.023 14.781 -3.639 1 98.81 108 TRP A C 1
ATOM 793 O O . TRP A 1 108 ? -8.008 15.477 -3.719 1 98.81 108 TRP A O 1
ATOM 803 N N . LEU A 1 109 ? -10.219 15.258 -3.918 1 98.44 109 LEU A N 1
ATOM 804 C CA . LEU A 1 109 ? -10.406 16.656 -4.309 1 98.44 109 LEU A CA 1
ATOM 805 C C . LEU A 1 109 ? -10.047 17.594 -3.164 1 98.44 109 LEU A C 1
ATOM 807 O O . LEU A 1 109 ? -9.484 18.672 -3.391 1 98.44 109 LEU A O 1
ATOM 811 N N . ALA A 1 110 ? -10.391 17.188 -1.962 1 98.12 110 ALA A N 1
ATOM 812 C CA . ALA A 1 110 ? -10.055 18 -0.795 1 98.12 110 ALA A CA 1
ATOM 813 C C . ALA A 1 110 ? -8.539 18.125 -0.619 1 98.12 110 ALA A C 1
ATOM 815 O O . ALA A 1 110 ? -8.039 19.141 -0.149 1 98.12 110 ALA A O 1
ATOM 816 N N . LEU A 1 111 ? -7.812 17.078 -0.981 1 97.56 111 LEU A N 1
ATOM 817 C CA . LEU A 1 111 ? -6.355 17.125 -0.923 1 97.56 111 LEU A CA 1
ATOM 818 C C . LEU A 1 111 ? -5.812 18.203 -1.86 1 97.56 111 LEU A C 1
ATOM 820 O O . LEU A 1 111 ? -4.703 18.703 -1.658 1 97.56 111 LEU A O 1
ATOM 824 N N . ALA A 1 112 ? -6.516 18.594 -2.857 1 97.25 112 ALA A N 1
ATOM 825 C CA . ALA A 1 112 ? -6.059 19.562 -3.854 1 97.25 112 ALA A CA 1
ATOM 826 C C . ALA A 1 112 ? -6.164 21 -3.32 1 97.25 112 ALA A C 1
ATOM 828 O O . ALA A 1 112 ? -5.629 21.922 -3.922 1 97.25 112 ALA A O 1
ATOM 829 N N . LEU A 1 113 ? -6.793 21.141 -2.221 1 91.75 113 LEU A N 1
ATOM 830 C CA . LEU A 1 113 ? -6.953 22.484 -1.661 1 91.75 113 LEU A CA 1
ATOM 831 C C . LEU A 1 113 ? -5.707 22.906 -0.891 1 91.75 113 LEU A C 1
ATOM 833 O O . LEU A 1 113 ? -5.07 22.078 -0.233 1 91.75 113 LEU A O 1
ATOM 837 N N . MET B 1 1 ? 23.047 19.609 5.793 1 46.56 1 MET B N 1
ATOM 838 C CA . MET B 1 1 ? 22.938 18.25 5.297 1 46.56 1 MET B CA 1
ATOM 839 C C . MET B 1 1 ? 21.5 17.75 5.387 1 46.56 1 MET B C 1
ATOM 841 O O . MET B 1 1 ? 20.812 18 6.375 1 46.56 1 MET B O 1
ATOM 845 N N . ALA B 1 2 ? 20.844 17.406 4.172 1 69 2 ALA B N 1
ATOM 846 C CA . ALA B 1 2 ? 19.422 17.109 4.301 1 69 2 ALA B CA 1
ATOM 847 C C . ALA B 1 2 ? 19.188 15.992 5.312 1 69 2 ALA B C 1
ATOM 849 O O . ALA B 1 2 ? 19.969 15.039 5.379 1 69 2 ALA B O 1
ATOM 850 N N . GLY B 1 3 ? 18.719 16.109 6.422 1 87.25 3 GLY B N 1
ATOM 851 C CA . GLY B 1 3 ? 18.453 15.164 7.496 1 87.25 3 GLY B CA 1
ATOM 852 C C . GLY B 1 3 ? 18.016 13.797 6.996 1 87.25 3 GLY B C 1
ATOM 853 O O . GLY B 1 3 ? 17.891 13.586 5.785 1 87.25 3 GLY B O 1
ATOM 854 N N . PRO B 1 4 ? 18.188 12.781 7.77 1 90.38 4 PRO B N 1
ATOM 855 C CA . PRO B 1 4 ? 17.828 11.406 7.402 1 90.38 4 PRO B CA 1
ATOM 856 C C . PRO B 1 4 ? 16.531 11.328 6.617 1 90.38 4 PRO B C 1
ATOM 858 O O . PRO B 1 4 ? 16.406 10.508 5.703 1 90.38 4 PRO B O 1
ATOM 861 N N . GLY B 1 5 ? 15.617 12.164 6.914 1 93.56 5 GLY B N 1
ATOM 862 C CA . GLY B 1 5 ? 14.367 12.188 6.184 1 93.56 5 GLY B CA 1
ATOM 863 C C . GLY B 1 5 ? 14.539 12.461 4.699 1 93.56 5 GLY B C 1
ATOM 864 O O . GLY B 1 5 ? 13.922 11.797 3.865 1 93.56 5 GLY B O 1
ATOM 865 N N . ALA B 1 6 ? 15.344 13.375 4.395 1 95.38 6 ALA B N 1
ATOM 866 C CA . ALA B 1 6 ? 15.57 13.734 2.996 1 95.38 6 ALA B CA 1
ATOM 867 C C . ALA B 1 6 ? 16.25 12.594 2.242 1 95.38 6 ALA B C 1
ATOM 869 O O . ALA B 1 6 ? 15.969 12.359 1.063 1 95.38 6 ALA B O 1
ATOM 870 N N . ALA B 1 7 ? 17.125 11.945 2.854 1 97.69 7 ALA B N 1
ATOM 871 C CA . ALA B 1 7 ? 17.797 10.812 2.23 1 97.69 7 ALA B CA 1
ATOM 872 C C . ALA B 1 7 ? 16.812 9.711 1.862 1 97.69 7 ALA B C 1
ATOM 874 O O . ALA B 1 7 ? 16.891 9.141 0.774 1 97.69 7 ALA B O 1
ATOM 875 N N . PHE B 1 8 ? 15.914 9.477 2.754 1 98.25 8 PHE B N 1
ATOM 876 C CA . PHE B 1 8 ? 14.938 8.414 2.494 1 98.25 8 PHE B CA 1
ATOM 877 C C . PHE B 1 8 ? 13.93 8.859 1.445 1 98.25 8 PHE B C 1
ATOM 879 O O . PHE B 1 8 ? 13.445 8.039 0.658 1 98.25 8 PHE B O 1
ATOM 886 N N . ARG B 1 9 ? 13.594 10.109 1.401 1 97.75 9 ARG B N 1
ATOM 887 C CA . ARG B 1 9 ? 12.773 10.609 0.298 1 97.75 9 ARG B CA 1
ATOM 888 C C . ARG B 1 9 ? 13.461 10.367 -1.042 1 97.75 9 ARG B C 1
ATOM 890 O O . ARG B 1 9 ? 12.828 9.898 -1.992 1 97.75 9 ARG B O 1
ATOM 897 N N . ARG B 1 10 ? 14.719 10.688 -1.141 1 98.56 10 ARG B N 1
ATOM 898 C CA . ARG B 1 10 ? 15.477 10.453 -2.363 1 98.56 10 ARG B CA 1
ATOM 899 C C . ARG B 1 10 ? 15.516 8.969 -2.709 1 98.56 10 ARG B C 1
ATOM 901 O O . ARG B 1 10 ? 15.352 8.586 -3.871 1 98.56 10 ARG B O 1
ATOM 908 N N . LEU B 1 11 ? 15.734 8.164 -1.711 1 98.56 11 LEU B N 1
ATOM 909 C CA . LEU B 1 11 ? 15.734 6.719 -1.918 1 98.56 11 LEU B CA 1
ATOM 910 C C . LEU B 1 11 ? 14.383 6.242 -2.43 1 98.56 11 LEU B C 1
ATOM 912 O O . LEU B 1 11 ? 14.32 5.379 -3.309 1 98.56 11 LEU B O 1
ATOM 916 N N . GLY B 1 12 ? 13.328 6.801 -1.78 1 98.75 12 GLY B N 1
ATOM 917 C CA . GLY B 1 12 ? 12 6.469 -2.262 1 98.75 12 GLY B CA 1
ATOM 918 C C . GLY B 1 12 ? 11.797 6.797 -3.729 1 98.75 12 GLY B C 1
ATOM 919 O O . GLY B 1 12 ? 11.203 6.008 -4.469 1 98.75 12 GLY B O 1
ATOM 920 N N . ALA B 1 13 ? 12.297 7.914 -4.164 1 98.81 13 ALA B N 1
ATOM 921 C CA . ALA B 1 13 ? 12.18 8.328 -5.559 1 98.81 13 ALA B CA 1
ATOM 922 C C . ALA B 1 13 ? 12.945 7.383 -6.477 1 98.81 13 ALA B C 1
ATOM 924 O O . ALA B 1 13 ? 12.43 6.961 -7.516 1 98.81 13 ALA B O 1
ATOM 925 N N . PHE B 1 14 ? 14.109 7.055 -6.125 1 98.81 14 PHE B N 1
ATOM 926 C CA . PHE B 1 14 ? 14.906 6.125 -6.922 1 98.81 14 PHE B CA 1
ATOM 927 C C . PHE B 1 14 ? 14.258 4.742 -6.938 1 98.81 14 PHE B C 1
ATOM 929 O O . PHE B 1 14 ? 14.234 4.078 -7.977 1 98.81 14 PHE B O 1
ATOM 936 N N . SER B 1 15 ? 13.836 4.34 -5.781 1 98.88 15 SER B N 1
ATOM 937 C CA . SER B 1 15 ? 13.141 3.062 -5.684 1 98.88 15 SER B CA 1
ATOM 938 C C . SER B 1 15 ? 11.906 3.031 -6.582 1 98.88 15 SER B C 1
ATOM 940 O O . SER B 1 15 ? 11.664 2.045 -7.277 1 98.88 15 SER B O 1
ATOM 942 N N . GLY B 1 16 ? 11.07 4.062 -6.559 1 98.88 16 GLY B N 1
ATOM 943 C CA . GLY B 1 16 ? 9.914 4.148 -7.438 1 98.88 16 GLY B CA 1
ATOM 944 C C . GLY B 1 16 ? 10.281 4.094 -8.906 1 98.88 16 GLY B C 1
ATOM 945 O O . GLY B 1 16 ? 9.594 3.436 -9.695 1 98.88 16 GLY B O 1
ATOM 946 N N . ALA B 1 17 ? 11.32 4.812 -9.305 1 98.88 17 ALA B N 1
ATOM 947 C CA . ALA B 1 17 ? 11.812 4.73 -10.68 1 98.88 17 ALA B CA 1
ATOM 948 C C . ALA B 1 17 ? 12.195 3.299 -11.039 1 98.88 17 ALA B C 1
ATOM 950 O O . ALA B 1 17 ? 11.883 2.822 -12.133 1 98.88 17 ALA B O 1
ATOM 951 N N . GLY B 1 18 ? 12.898 2.609 -10.141 1 98.81 18 GLY B N 1
ATOM 952 C CA . GLY B 1 18 ? 13.219 1.206 -10.352 1 98.81 18 GLY B CA 1
ATOM 953 C C . GLY B 1 18 ? 11.992 0.326 -10.492 1 98.81 18 GLY B C 1
ATOM 954 O O . GLY B 1 18 ? 11.953 -0.565 -11.344 1 98.81 18 GLY B O 1
ATOM 955 N N . ALA B 1 19 ? 11.023 0.528 -9.578 1 98.88 19 ALA B N 1
ATOM 956 C CA . ALA B 1 19 ? 9.766 -0.214 -9.672 1 98.88 19 ALA B CA 1
ATOM 957 C C . ALA B 1 19 ? 9.125 -0.03 -11.047 1 98.88 19 ALA B C 1
ATOM 959 O O . ALA B 1 19 ? 8.602 -0.984 -11.625 1 98.88 19 ALA B O 1
ATOM 960 N N . LEU B 1 20 ? 9.133 1.193 -11.547 1 98.88 20 LEU B N 1
ATOM 961 C CA . LEU B 1 20 ? 8.578 1.461 -12.867 1 98.88 20 LEU B CA 1
ATOM 962 C C . LEU B 1 20 ? 9.367 0.728 -13.945 1 98.88 20 LEU B C 1
ATOM 964 O O . LEU B 1 20 ? 8.789 0.176 -14.883 1 98.88 20 LEU B O 1
ATOM 968 N N . GLY B 1 21 ? 10.68 0.803 -13.898 1 98.75 21 GLY B N 1
ATOM 969 C CA . GLY B 1 21 ? 11.5 0.041 -14.828 1 98.75 21 GLY B CA 1
ATOM 970 C C . GLY B 1 21 ? 11.18 -1.442 -14.82 1 98.75 21 GLY B C 1
ATOM 971 O O . GLY B 1 21 ? 11.07 -2.064 -15.883 1 98.75 21 GLY B O 1
ATOM 972 N N . LEU B 1 22 ? 11.047 -2.014 -13.688 1 98.75 22 LEU B N 1
ATOM 973 C CA . LEU B 1 22 ? 10.734 -3.434 -13.57 1 98.75 22 LEU B CA 1
ATOM 974 C C . LEU B 1 22 ? 9.32 -3.729 -14.062 1 98.75 22 LEU B C 1
ATOM 976 O O . LEU B 1 22 ? 9.07 -4.793 -14.633 1 98.75 22 LEU B O 1
ATOM 980 N N . ALA B 1 23 ? 8.438 -2.779 -13.789 1 98.56 23 ALA B N 1
ATOM 981 C CA . ALA B 1 23 ? 7.098 -2.934 -14.352 1 98.56 23 ALA B CA 1
ATOM 982 C C . ALA B 1 23 ? 7.156 -3.047 -15.875 1 98.56 23 ALA B C 1
ATOM 984 O O . ALA B 1 23 ? 6.488 -3.898 -16.469 1 98.56 23 ALA B O 1
ATOM 985 N N . SER B 1 24 ? 7.863 -2.109 -16.484 1 98.62 24 SER B N 1
ATOM 986 C CA . SER B 1 24 ? 8.031 -2.141 -17.938 1 98.62 24 SER B CA 1
ATOM 987 C C . SER B 1 24 ? 8.664 -3.447 -18.391 1 98.62 24 SER B C 1
ATOM 989 O O . SER B 1 24 ? 8.227 -4.055 -19.359 1 98.62 24 SER B O 1
ATOM 991 N N . TYR B 1 25 ? 9.688 -3.854 -17.703 1 98.38 25 TYR B N 1
ATOM 992 C CA . TYR B 1 25 ? 10.344 -5.121 -18.016 1 98.38 25 TYR B CA 1
ATOM 993 C C . TYR B 1 25 ? 9.359 -6.281 -17.906 1 98.38 25 TYR B C 1
ATOM 995 O O . TYR B 1 25 ? 9.336 -7.16 -18.781 1 98.38 25 TYR B O 1
ATOM 1003 N N . GLY B 1 26 ? 8.57 -6.391 -16.859 1 97.88 26 GLY B N 1
ATOM 1004 C CA . GLY B 1 26 ? 7.578 -7.438 -16.672 1 97.88 26 GLY B CA 1
ATOM 1005 C C . GLY B 1 26 ? 6.535 -7.473 -17.76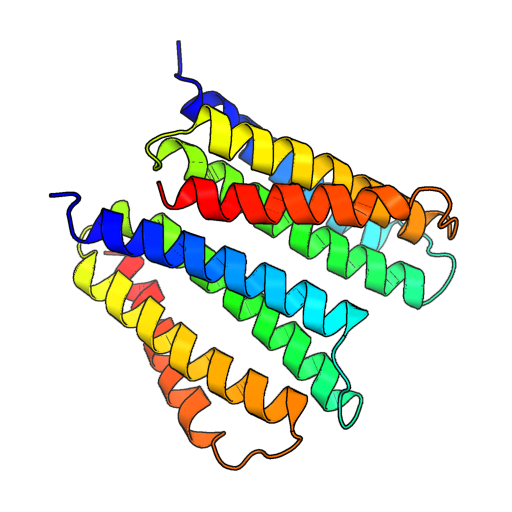6 1 97.88 26 GLY B C 1
ATOM 1006 O O . GLY B 1 26 ? 6.047 -8.547 -18.141 1 97.88 26 GLY B O 1
ATOM 1007 N N . ALA B 1 27 ? 6.145 -6.309 -18.328 1 97.19 27 ALA B N 1
ATOM 1008 C CA . ALA B 1 27 ? 5.082 -6.203 -19.328 1 97.19 27 ALA B CA 1
ATOM 1009 C C . ALA B 1 27 ? 5.617 -6.504 -20.719 1 97.19 27 ALA B C 1
ATOM 1011 O O . ALA B 1 27 ? 4.887 -7.016 -21.578 1 97.19 27 ALA B O 1
ATOM 1012 N N . HIS B 1 28 ? 6.844 -6.215 -20.953 1 96.56 28 HIS B N 1
ATOM 1013 C CA . HIS B 1 28 ? 7.281 -6.215 -22.344 1 96.56 28 HIS B CA 1
ATOM 1014 C C . HIS B 1 28 ? 8.523 -7.082 -22.531 1 96.56 28 HIS B C 1
ATOM 1016 O O . HIS B 1 28 ? 8.852 -7.465 -23.656 1 96.56 28 HIS B O 1
ATOM 1022 N N . GLY B 1 29 ? 9.18 -7.312 -21.609 1 95.38 29 GLY B N 1
ATOM 1023 C CA . GLY B 1 29 ? 10.492 -7.914 -21.812 1 95.38 29 GLY B CA 1
ATOM 1024 C C . GLY B 1 29 ? 10.656 -9.234 -21.094 1 95.38 29 GLY B C 1
ATOM 1025 O O . GLY B 1 29 ? 11.398 -10.109 -21.547 1 95.38 29 GLY B O 1
ATOM 1026 N N . ALA B 1 30 ? 10.047 -9.438 -20 1 96.44 30 ALA B N 1
ATOM 1027 C CA . ALA B 1 30 ? 10.297 -10.578 -19.125 1 96.44 30 ALA B CA 1
ATOM 1028 C C . ALA B 1 30 ? 9.664 -11.852 -19.688 1 96.44 30 ALA B C 1
ATOM 1030 O O . ALA B 1 30 ? 8.578 -11.797 -20.281 1 96.44 30 ALA B O 1
ATOM 1031 N N . GLN B 1 31 ? 10.352 -12.922 -19.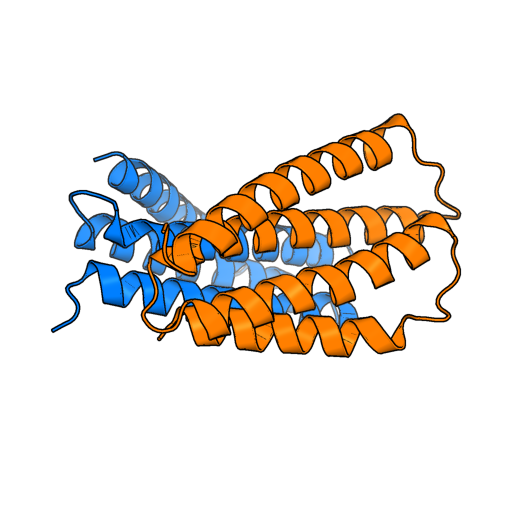594 1 97.25 31 GLN B N 1
ATOM 1032 C CA . GLN B 1 31 ? 9.82 -14.266 -19.828 1 97.25 31 GLN B CA 1
ATOM 1033 C C . GLN B 1 31 ? 9.625 -15.008 -18.516 1 97.25 31 GLN B C 1
ATOM 1035 O O . GLN B 1 31 ? 10.594 -15.25 -17.781 1 97.25 31 GLN B O 1
ATOM 1040 N N . PHE B 1 32 ? 8.391 -15.359 -18.234 1 97.69 32 PHE B N 1
ATOM 1041 C CA . PHE B 1 32 ? 8.078 -16.016 -16.969 1 97.69 32 PHE B CA 1
ATOM 1042 C C . PHE B 1 32 ? 7.973 -17.531 -17.156 1 97.69 32 PHE B C 1
ATOM 1044 O O . PHE B 1 32 ? 7.496 -1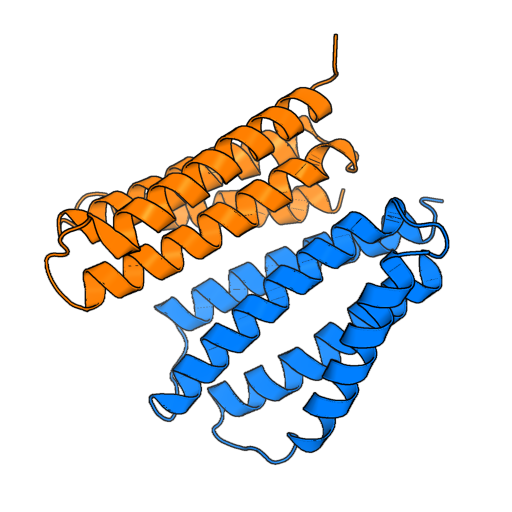8 -18.188 1 97.69 32 PHE B O 1
ATOM 1051 N N . PRO B 1 33 ? 8.422 -18.344 -16.141 1 97.25 33 PRO B N 1
ATOM 1052 C CA . PRO B 1 33 ? 8.359 -19.812 -16.25 1 97.25 33 PRO B CA 1
ATOM 1053 C C . PRO B 1 33 ? 6.926 -20.328 -16.328 1 97.25 33 PRO B C 1
ATOM 1055 O O . PRO B 1 33 ? 6.688 -21.391 -16.906 1 97.25 33 PRO B O 1
ATOM 1058 N N . ASP B 1 34 ? 5.895 -19.672 -15.773 1 96.06 34 ASP B N 1
ATOM 1059 C CA . ASP B 1 34 ? 4.484 -20.047 -15.789 1 96.06 34 ASP B CA 1
ATOM 1060 C C . ASP B 1 34 ? 3.6 -18.859 -15.391 1 96.06 34 ASP B C 1
ATOM 1062 O O . ASP B 1 34 ? 4.094 -17.75 -15.188 1 96.06 34 ASP B O 1
ATOM 1066 N N . ALA B 1 35 ? 2.266 -19.125 -15.281 1 95.12 35 ALA B N 1
ATOM 1067 C CA . ALA B 1 35 ? 1.297 -18.078 -14.961 1 95.12 35 ALA B CA 1
ATOM 1068 C C . ALA B 1 35 ? 1.48 -17.578 -13.523 1 95.12 35 ALA B C 1
ATOM 1070 O O . ALA B 1 35 ? 1.27 -16.406 -13.242 1 95.12 35 ALA B O 1
ATOM 1071 N N . TYR B 1 36 ? 1.845 -18.5 -12.695 1 94.62 36 TYR B N 1
ATOM 1072 C CA . TYR B 1 36 ? 2.074 -18.141 -11.305 1 94.62 36 TYR B CA 1
ATOM 1073 C C . TYR B 1 36 ? 3.227 -17.141 -11.18 1 94.62 36 TYR B C 1
ATOM 1075 O O . TYR B 1 36 ? 3.146 -16.188 -10.414 1 94.62 36 TYR B O 1
ATOM 1083 N N . GLY B 1 37 ? 4.309 -17.438 -11.922 1 96.81 37 GLY B N 1
ATOM 1084 C CA . GLY B 1 37 ? 5.438 -16.516 -11.906 1 96.81 37 GLY B CA 1
ATOM 1085 C C . GLY B 1 37 ? 5.062 -15.102 -12.32 1 96.81 37 GLY B C 1
ATOM 1086 O O . GLY B 1 37 ? 5.508 -14.133 -11.711 1 96.81 37 GLY B O 1
ATOM 1087 N N . LYS B 1 38 ? 4.227 -14.961 -13.25 1 97.75 38 LYS B N 1
ATOM 1088 C CA . LYS B 1 38 ? 3.777 -13.648 -13.703 1 97.75 38 LYS B CA 1
ATOM 1089 C C . LYS B 1 38 ? 2.932 -12.961 -12.633 1 97.75 38 LYS B C 1
ATOM 1091 O O . LYS B 1 38 ? 3.115 -11.773 -12.359 1 97.75 38 LYS B O 1
ATOM 1096 N N . GLU B 1 39 ? 1.987 -13.672 -12.109 1 95.88 39 GLU B N 1
ATOM 1097 C CA . GLU B 1 39 ? 1.143 -13.102 -11.062 1 95.88 39 GLU B CA 1
ATOM 1098 C C . GLU B 1 39 ? 1.978 -12.641 -9.875 1 95.88 39 GLU B C 1
ATOM 1100 O O . GLU B 1 39 ? 1.741 -11.555 -9.328 1 95.88 39 GLU B O 1
ATOM 1105 N N . LEU B 1 40 ? 2.914 -13.484 -9.555 1 96.31 40 LEU B N 1
ATOM 1106 C CA . LEU B 1 40 ? 3.795 -13.156 -8.438 1 96.31 40 LEU B CA 1
ATOM 1107 C C . LEU B 1 40 ? 4.598 -11.898 -8.734 1 96.31 40 LEU B C 1
ATOM 1109 O O . LEU B 1 40 ? 4.762 -11.039 -7.859 1 96.31 40 LEU B O 1
ATOM 1113 N N . PHE B 1 41 ? 5.078 -11.734 -9.938 1 98.38 41 PHE B N 1
ATOM 1114 C CA . PHE B 1 41 ? 5.824 -10.555 -10.352 1 98.38 41 PHE B CA 1
ATOM 1115 C C . PHE B 1 41 ? 4.965 -9.305 -10.234 1 98.38 41 PHE B C 1
ATOM 1117 O O . PHE B 1 41 ? 5.41 -8.289 -9.695 1 98.38 41 PHE B O 1
ATOM 1124 N N . ASP B 1 42 ? 3.756 -9.398 -10.641 1 97.88 42 ASP B N 1
ATOM 1125 C CA . ASP B 1 42 ? 2.857 -8.242 -10.617 1 97.88 42 ASP B CA 1
ATOM 1126 C C . ASP B 1 42 ? 2.514 -7.84 -9.188 1 97.88 42 ASP B C 1
ATOM 1128 O O . ASP B 1 42 ? 2.486 -6.648 -8.859 1 97.88 42 ASP B O 1
ATOM 1132 N N . LYS B 1 43 ? 2.244 -8.828 -8.359 1 97.19 43 LYS B N 1
ATOM 1133 C CA . LYS B 1 43 ? 1.967 -8.547 -6.953 1 97.19 43 LYS B CA 1
ATOM 1134 C C . LYS B 1 43 ? 3.182 -7.926 -6.27 1 97.19 43 LYS B C 1
ATOM 1136 O O . LYS B 1 43 ? 3.043 -6.988 -5.48 1 97.19 43 LYS B O 1
ATOM 1141 N N . THR B 1 44 ? 4.309 -8.453 -6.566 1 98.25 44 THR B N 1
ATOM 1142 C CA . THR B 1 44 ? 5.555 -7.934 -6.016 1 98.25 44 THR B CA 1
ATOM 1143 C C . THR B 1 44 ? 5.781 -6.496 -6.461 1 98.25 44 THR B C 1
ATOM 1145 O O . THR B 1 44 ? 6.141 -5.637 -5.652 1 98.25 44 THR B O 1
ATOM 1148 N N . ASN B 1 45 ? 5.594 -6.258 -7.707 1 98.69 45 ASN B N 1
ATOM 1149 C CA . ASN B 1 45 ? 5.785 -4.926 -8.273 1 98.69 45 ASN B CA 1
ATOM 1150 C C . ASN B 1 45 ? 4.848 -3.906 -7.633 1 98.69 45 ASN B C 1
ATOM 1152 O O . ASN B 1 45 ? 5.238 -2.764 -7.387 1 98.69 45 ASN B O 1
ATOM 1156 N N . LYS B 1 46 ? 3.619 -4.281 -7.402 1 98.19 46 LYS B N 1
ATOM 1157 C CA . LYS B 1 46 ? 2.682 -3.441 -6.664 1 98.19 46 LYS B CA 1
ATOM 1158 C C . LYS B 1 46 ? 3.252 -3.047 -5.305 1 98.19 46 LYS B C 1
ATOM 1160 O O . LYS B 1 46 ? 3.256 -1.868 -4.945 1 98.19 46 LYS B O 1
ATOM 1165 N N . HIS B 1 47 ? 3.691 -4.008 -4.594 1 98.75 47 HIS B N 1
ATOM 1166 C CA . HIS B 1 47 ? 4.246 -3.744 -3.271 1 98.75 47 HIS B CA 1
ATOM 1167 C C . HIS B 1 47 ? 5.5 -2.879 -3.361 1 98.75 47 HIS B C 1
ATOM 1169 O O . HIS B 1 47 ? 5.742 -2.039 -2.492 1 98.75 47 HIS B O 1
ATOM 1175 N N . HIS B 1 48 ? 6.316 -3.111 -4.383 1 98.88 48 HIS B N 1
ATOM 1176 C CA . HIS B 1 48 ? 7.496 -2.281 -4.617 1 98.88 48 HIS B CA 1
ATOM 1177 C C . HIS B 1 48 ? 7.113 -0.814 -4.773 1 98.88 48 HIS B C 1
ATOM 1179 O O . HIS B 1 48 ? 7.668 0.053 -4.098 1 98.88 48 HIS B O 1
ATOM 1185 N N . PHE B 1 49 ? 6.129 -0.505 -5.594 1 98.81 49 PHE B N 1
ATOM 1186 C CA . PHE B 1 49 ? 5.652 0.858 -5.785 1 98.81 49 PHE B CA 1
ATOM 1187 C C . PHE B 1 49 ? 5.094 1.426 -4.488 1 98.81 49 PHE B C 1
ATOM 1189 O O . PHE B 1 49 ? 5.434 2.545 -4.098 1 98.81 49 PHE B O 1
ATOM 1196 N N . LEU B 1 50 ? 4.281 0.632 -3.844 1 98.69 50 LEU B N 1
ATOM 1197 C CA . LEU B 1 50 ? 3.609 1.094 -2.635 1 98.69 50 LEU B CA 1
ATOM 1198 C C . LEU B 1 50 ? 4.621 1.476 -1.562 1 98.69 50 LEU B C 1
ATOM 1200 O O . LEU B 1 50 ? 4.492 2.525 -0.926 1 98.69 50 LEU B O 1
ATOM 1204 N N . HIS B 1 51 ? 5.602 0.687 -1.39 1 98.88 51 HIS B N 1
ATOM 1205 C CA . HIS B 1 51 ? 6.551 0.946 -0.312 1 98.88 51 HIS B CA 1
ATOM 1206 C C . HIS B 1 51 ? 7.59 1.978 -0.731 1 98.88 51 HIS B C 1
ATOM 1208 O O . HIS B 1 51 ? 8.164 2.666 0.115 1 98.88 51 HIS B O 1
ATOM 1214 N N . SER B 1 52 ? 7.777 2.166 -2.055 1 98.94 52 SER B N 1
ATOM 1215 C CA . SER B 1 52 ? 8.539 3.32 -2.525 1 98.94 52 SER B CA 1
ATOM 1216 C C . SER B 1 52 ? 7.832 4.625 -2.172 1 98.94 52 SER B C 1
ATOM 1218 O O . SER B 1 52 ? 8.469 5.582 -1.733 1 98.94 52 SER B O 1
ATOM 1220 N N . LEU B 1 53 ? 6.527 4.637 -2.359 1 98.62 53 LEU B N 1
ATOM 1221 C CA . LEU B 1 53 ? 5.734 5.812 -2.023 1 98.62 53 LEU B CA 1
ATOM 1222 C C . LEU B 1 53 ? 5.727 6.051 -0.517 1 98.62 53 LEU B C 1
ATOM 1224 O O . LEU B 1 53 ? 5.793 7.199 -0.065 1 98.62 53 LEU B O 1
ATOM 1228 N N . ALA B 1 54 ? 5.629 4.961 0.239 1 98.75 54 ALA B N 1
ATOM 1229 C CA . ALA B 1 54 ? 5.707 5.109 1.689 1 98.75 54 ALA B CA 1
ATOM 1230 C C . ALA B 1 54 ? 7.035 5.734 2.105 1 98.75 54 ALA B C 1
ATOM 1232 O O . ALA B 1 54 ? 7.082 6.543 3.033 1 98.75 54 ALA B O 1
ATOM 1233 N N . LEU B 1 55 ? 8.125 5.414 1.445 1 98.69 55 LEU B N 1
ATOM 1234 C CA . LEU B 1 55 ? 9.438 6 1.712 1 98.69 55 LEU B CA 1
ATOM 1235 C C . LEU B 1 55 ? 9.414 7.508 1.469 1 98.69 55 LEU B C 1
ATOM 1237 O O . LEU B 1 55 ? 10.086 8.266 2.18 1 98.69 55 LEU B O 1
ATOM 1241 N N . LEU B 1 56 ? 8.656 7.977 0.47 1 97.94 56 LEU B N 1
ATOM 1242 C CA . LEU B 1 56 ? 8.555 9.406 0.188 1 97.94 56 LEU B CA 1
ATOM 1243 C C . LEU B 1 56 ? 7.941 10.148 1.367 1 97.94 56 LEU B C 1
ATOM 1245 O O . LEU B 1 56 ? 8.18 11.344 1.544 1 97.94 56 LEU B O 1
ATOM 1249 N N . ALA B 1 57 ? 7.176 9.422 2.217 1 97.38 57 ALA B N 1
ATOM 1250 C CA . ALA B 1 57 ? 6.453 10.055 3.316 1 97.38 57 ALA B CA 1
ATOM 1251 C C . ALA B 1 57 ? 7.285 10.047 4.598 1 97.38 57 ALA B C 1
ATOM 1253 O O . ALA B 1 57 ? 6.875 10.609 5.613 1 97.38 57 ALA B O 1
ATOM 1254 N N . VAL B 1 58 ? 8.484 9.477 4.594 1 97.81 58 VAL B N 1
ATOM 1255 C CA . VAL B 1 58 ? 9.312 9.266 5.777 1 97.81 58 VAL B CA 1
ATOM 1256 C C . VAL B 1 58 ? 9.664 10.609 6.41 1 97.81 58 VAL B C 1
ATOM 1258 O O . VAL B 1 58 ? 9.664 10.742 7.637 1 97.81 58 VAL B O 1
ATOM 1261 N N . PRO B 1 59 ? 9.906 11.703 5.648 1 96.25 59 PRO B N 1
ATOM 1262 C CA . PRO B 1 59 ? 10.266 12.977 6.273 1 96.25 59 PRO B CA 1
ATOM 1263 C C . PRO B 1 59 ? 9.133 13.555 7.117 1 96.25 59 PRO B C 1
ATOM 1265 O O . PRO B 1 59 ? 9.352 14.484 7.902 1 96.25 59 PRO B O 1
ATOM 1268 N N . LEU B 1 60 ? 7.926 13.055 7.035 1 94.12 60 LEU B N 1
ATOM 1269 C CA . LEU B 1 60 ? 6.77 13.609 7.723 1 94.12 60 LEU B CA 1
ATOM 1270 C C . LEU B 1 60 ? 6.637 13.023 9.125 1 94.12 60 LEU B C 1
ATOM 1272 O O . LEU B 1 60 ? 5.844 13.508 9.938 1 94.12 60 LEU B O 1
ATOM 1276 N N . CYS B 1 61 ? 7.422 11.93 9.453 1 94.12 61 CYS B N 1
ATOM 1277 C CA . CYS B 1 61 ? 7.207 11.266 10.734 1 94.12 61 CYS B CA 1
ATOM 1278 C C . CYS B 1 61 ? 8.273 11.664 11.742 1 94.12 61 CYS B C 1
ATOM 1280 O O . CYS B 1 61 ? 9.25 12.336 11.391 1 94.12 61 CYS B O 1
ATOM 1282 N N . ARG B 1 62 ? 8.133 11.297 13 1 94.19 62 ARG B N 1
ATOM 1283 C CA . ARG B 1 62 ? 8.969 11.758 14.109 1 94.19 62 ARG B CA 1
ATOM 1284 C C . ARG B 1 62 ? 10.258 10.945 14.195 1 94.19 62 ARG B C 1
ATOM 1286 O O . ARG B 1 62 ? 11.25 11.414 14.75 1 94.19 62 ARG B O 1
ATOM 1293 N N . LYS B 1 63 ? 10.297 9.672 13.766 1 96.19 63 LYS B N 1
ATOM 1294 C CA . LYS B 1 63 ? 11.461 8.789 13.82 1 96.19 63 LYS B CA 1
ATOM 1295 C C . LYS B 1 63 ? 11.875 8.344 12.422 1 96.19 63 LYS B C 1
ATOM 1297 O O . LYS B 1 63 ? 11.859 7.148 12.109 1 96.19 63 LYS B O 1
ATOM 1302 N N . PRO B 1 64 ? 12.375 9.242 11.594 1 96.88 64 PRO B N 1
ATOM 1303 C CA . PRO B 1 64 ? 12.633 8.945 10.18 1 96.88 64 PRO B CA 1
ATOM 1304 C C . PRO B 1 64 ? 13.688 7.863 9.984 1 96.88 64 PRO B C 1
ATOM 1306 O O . PRO B 1 64 ? 13.617 7.09 9.023 1 96.88 64 PRO B O 1
ATOM 1309 N N . LEU B 1 65 ? 14.633 7.793 10.875 1 97.81 65 LEU B N 1
ATOM 1310 C CA . LEU B 1 65 ? 15.672 6.781 10.711 1 97.81 65 LEU B CA 1
ATOM 1311 C C . LEU B 1 65 ? 15.086 5.379 10.828 1 97.81 65 LEU B C 1
ATOM 1313 O O . LEU B 1 65 ? 15.375 4.508 10.008 1 97.81 65 LEU B O 1
ATOM 1317 N N . TRP B 1 66 ? 14.273 5.203 11.805 1 97.88 66 TRP B N 1
ATOM 1318 C CA . TRP B 1 66 ? 13.656 3.896 12.016 1 97.88 66 TRP B CA 1
ATOM 1319 C C . TRP B 1 66 ? 12.672 3.57 10.891 1 97.88 66 TRP B C 1
ATOM 1321 O O . TRP B 1 66 ? 12.719 2.48 10.32 1 97.88 66 TRP B O 1
ATOM 1331 N N . ALA B 1 67 ? 11.812 4.5 10.641 1 98.5 67 ALA B N 1
ATOM 1332 C CA . ALA B 1 67 ? 10.836 4.281 9.578 1 98.5 67 ALA B CA 1
ATOM 1333 C C . ALA B 1 67 ? 11.531 4.008 8.242 1 98.5 67 ALA B C 1
ATOM 1335 O O . ALA B 1 67 ? 11.188 3.053 7.543 1 98.5 67 ALA B O 1
ATOM 1336 N N . GLY B 1 68 ? 12.516 4.793 7.906 1 98.62 68 GLY B N 1
ATOM 1337 C CA . GLY B 1 68 ? 13.219 4.664 6.641 1 98.62 68 GLY B CA 1
ATOM 1338 C C . GLY B 1 68 ? 13.992 3.363 6.52 1 98.62 68 GLY B C 1
ATOM 1339 O O . GLY B 1 68 ? 13.93 2.697 5.484 1 98.62 68 GLY B O 1
ATOM 1340 N N . LEU B 1 69 ? 14.68 2.979 7.531 1 98.75 69 LEU B N 1
ATOM 1341 C CA . LEU B 1 69 ? 15.492 1.767 7.488 1 98.75 69 LEU B CA 1
ATOM 1342 C C . LEU B 1 69 ? 14.609 0.527 7.383 1 98.75 69 LEU B C 1
ATOM 1344 O O . LEU B 1 69 ? 14.914 -0.396 6.625 1 98.75 69 LEU B O 1
ATOM 1348 N N . LEU B 1 70 ? 13.602 0.539 8.148 1 98.88 70 LEU B N 1
ATOM 1349 C CA . LEU B 1 70 ? 12.695 -0.606 8.133 1 98.88 70 LEU B CA 1
ATOM 1350 C C . LEU B 1 70 ? 12.008 -0.74 6.777 1 98.88 70 LEU B C 1
ATOM 1352 O O . LEU B 1 70 ? 11.984 -1.827 6.195 1 98.88 70 LEU B O 1
ATOM 1356 N N . LEU B 1 71 ? 11.477 0.363 6.277 1 98.88 71 LEU B N 1
ATOM 1357 C CA . LEU B 1 71 ? 10.812 0.331 4.98 1 98.88 71 LEU B CA 1
ATOM 1358 C C . LEU B 1 71 ? 11.797 -0.035 3.873 1 98.88 71 LEU B C 1
ATOM 1360 O O . LEU B 1 71 ? 11.477 -0.834 2.99 1 98.88 71 LEU B O 1
ATOM 1364 N N . ALA B 1 72 ? 13 0.514 3.875 1 98.88 72 ALA B N 1
ATOM 1365 C CA . ALA B 1 72 ? 13.984 0.263 2.824 1 98.88 72 ALA B CA 1
ATOM 1366 C C . ALA B 1 72 ? 14.453 -1.188 2.848 1 98.88 72 ALA B C 1
ATOM 1368 O O . ALA B 1 72 ? 14.461 -1.86 1.814 1 98.88 72 ALA B O 1
ATOM 1369 N N . SER B 1 73 ? 14.844 -1.617 4.004 1 98.81 73 SER B N 1
ATOM 1370 C CA . SER B 1 73 ? 15.344 -2.986 4.105 1 98.81 73 SER B CA 1
ATOM 1371 C C . SER B 1 73 ? 14.234 -3.996 3.84 1 98.81 73 SER B C 1
ATOM 1373 O O . SER B 1 73 ? 14.445 -5.008 3.168 1 98.81 73 SER B O 1
ATOM 1375 N N . GLY B 1 74 ? 13.055 -3.727 4.375 1 98.81 74 GLY B N 1
ATOM 1376 C CA . GLY B 1 74 ? 11.922 -4.605 4.121 1 98.81 74 GLY B CA 1
ATOM 1377 C C . GLY B 1 74 ? 11.562 -4.703 2.65 1 98.81 74 GLY B C 1
ATOM 1378 O O . GLY B 1 74 ? 11.328 -5.801 2.135 1 98.81 74 GLY B O 1
ATOM 1379 N N . THR B 1 75 ? 11.484 -3.549 1.99 1 98.88 75 THR B N 1
ATOM 1380 C CA . THR B 1 75 ? 11.18 -3.539 0.563 1 98.88 75 THR B CA 1
ATOM 1381 C C . THR B 1 75 ? 12.211 -4.352 -0.213 1 98.88 75 THR B C 1
ATOM 1383 O O . THR B 1 75 ? 11.859 -5.145 -1.085 1 98.88 75 THR B O 1
ATOM 1386 N N . THR B 1 76 ? 13.484 -4.141 0.09 1 98.62 76 THR B N 1
ATOM 1387 C CA . THR B 1 76 ? 14.555 -4.832 -0.612 1 98.62 76 THR B CA 1
ATOM 1388 C C . THR B 1 76 ? 14.461 -6.34 -0.396 1 98.62 76 THR B C 1
ATOM 1390 O O . THR B 1 76 ? 14.477 -7.113 -1.357 1 98.62 76 THR B O 1
ATOM 1393 N N . LEU B 1 77 ? 14.312 -6.75 0.831 1 98.5 77 LEU B N 1
ATOM 1394 C CA . LEU B 1 77 ? 14.289 -8.172 1.148 1 98.5 77 LEU B CA 1
ATOM 1395 C C . LEU B 1 77 ? 13.031 -8.828 0.584 1 98.5 77 LEU B C 1
ATOM 1397 O O . LEU B 1 77 ? 13.109 -9.891 -0.037 1 98.5 77 LEU B O 1
ATOM 1401 N N . PHE B 1 78 ? 11.93 -8.25 0.83 1 98.56 78 PHE B N 1
ATOM 1402 C CA . PHE B 1 78 ? 10.648 -8.789 0.401 1 98.56 78 PHE B CA 1
ATOM 1403 C C . PHE B 1 78 ? 10.562 -8.836 -1.12 1 98.56 78 PHE B C 1
ATOM 1405 O O . PHE B 1 78 ? 10.344 -9.906 -1.702 1 98.56 78 PHE B O 1
ATOM 1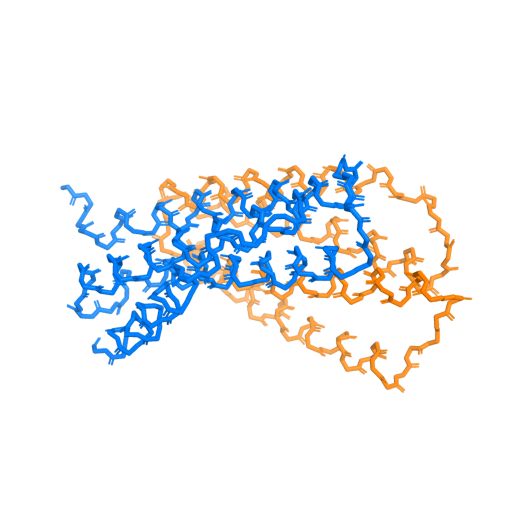412 N N . CYS B 1 79 ? 10.781 -7.742 -1.819 1 98.56 79 CYS B N 1
ATOM 1413 C CA . CYS B 1 79 ? 10.547 -7.652 -3.256 1 98.56 79 CYS B CA 1
ATOM 1414 C C . CYS B 1 79 ? 11.625 -8.391 -4.035 1 98.56 79 CYS B C 1
ATOM 1416 O O . CYS B 1 79 ? 11.344 -9.023 -5.055 1 98.56 79 CYS B O 1
ATOM 1418 N N . THR B 1 80 ? 12.93 -8.25 -3.602 1 98.19 80 THR B N 1
ATOM 1419 C CA . THR B 1 80 ? 13.977 -8.969 -4.32 1 98.19 80 THR B CA 1
ATOM 1420 C C . THR B 1 80 ? 13.727 -10.477 -4.281 1 98.19 80 THR B C 1
ATOM 1422 O O . THR B 1 80 ? 13.906 -11.164 -5.285 1 98.19 80 THR B O 1
ATOM 1425 N N . THR B 1 81 ? 13.297 -10.984 -3.162 1 98.06 81 THR B N 1
ATOM 1426 C CA . THR B 1 81 ? 13.023 -12.406 -3.002 1 98.06 81 THR B CA 1
ATOM 1427 C C . THR B 1 81 ? 11.938 -12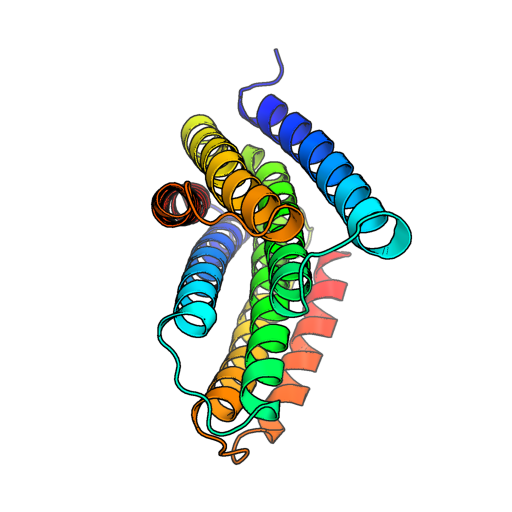.859 -3.975 1 98.06 81 THR B C 1
ATOM 1429 O O . THR B 1 81 ? 12.117 -13.836 -4.703 1 98.06 81 THR B O 1
ATOM 1432 N N . PHE B 1 82 ? 10.883 -12.172 -4.066 1 97.88 82 PHE B N 1
ATOM 1433 C CA . PHE B 1 82 ? 9.75 -12.617 -4.871 1 97.88 82 PHE B CA 1
ATOM 1434 C C . PHE B 1 82 ? 9.977 -12.305 -6.348 1 97.88 82 PHE B C 1
ATOM 1436 O O . PHE B 1 82 ? 9.539 -13.055 -7.219 1 97.88 82 PHE B O 1
ATOM 1443 N N . TYR B 1 83 ? 10.711 -11.164 -6.664 1 98.19 83 TYR B N 1
ATOM 1444 C CA . TYR B 1 83 ? 11.102 -10.953 -8.055 1 98.19 83 TYR B CA 1
ATOM 1445 C C . TYR B 1 83 ? 11.945 -12.117 -8.562 1 98.19 83 TYR B C 1
ATOM 1447 O O . TYR B 1 83 ? 11.734 -12.602 -9.672 1 98.19 83 TYR B O 1
ATOM 1455 N N . TYR B 1 84 ? 12.914 -12.5 -7.766 1 97.94 84 TYR B N 1
ATOM 1456 C CA . TYR B 1 84 ? 13.773 -13.617 -8.148 1 97.94 84 TYR B CA 1
ATOM 1457 C C . TYR B 1 84 ? 12.953 -14.875 -8.398 1 97.94 84 TYR B C 1
ATOM 1459 O O . TYR B 1 84 ? 13.109 -15.539 -9.422 1 97.94 84 TYR B O 1
ATOM 1467 N N . GLN B 1 85 ? 12.117 -15.25 -7.484 1 97.62 85 GLN B N 1
ATOM 1468 C CA . GLN B 1 85 ? 11.289 -16.438 -7.637 1 97.62 85 GLN B CA 1
ATOM 1469 C C . GLN B 1 85 ? 10.398 -16.328 -8.875 1 97.62 85 GLN B C 1
ATOM 1471 O O . GLN B 1 85 ? 10.242 -17.297 -9.617 1 97.62 85 GLN B O 1
ATOM 1476 N N . ALA B 1 86 ? 9.789 -15.172 -9.055 1 97.75 86 ALA B N 1
ATOM 1477 C CA . ALA B 1 86 ? 8.875 -14.953 -10.172 1 97.75 86 ALA B CA 1
ATOM 1478 C C . ALA B 1 86 ? 9.578 -15.156 -11.508 1 97.75 86 ALA B C 1
ATOM 1480 O O . ALA B 1 86 ? 9.008 -15.742 -12.43 1 97.75 86 ALA B O 1
ATOM 1481 N N . LEU B 1 87 ? 10.797 -14.727 -11.664 1 97.69 87 LEU B N 1
ATOM 1482 C CA . LEU B 1 87 ? 11.516 -14.727 -12.938 1 97.69 87 LEU B CA 1
ATOM 1483 C C . LEU B 1 87 ? 12.219 -16.062 -13.164 1 97.69 87 LEU B C 1
ATOM 1485 O O . LEU B 1 87 ? 12.344 -16.516 -14.297 1 97.69 87 LEU B O 1
ATOM 1489 N N . SER B 1 88 ? 12.656 -16.766 -12.133 1 96.88 88 SER B N 1
ATOM 1490 C CA . SER B 1 88 ? 13.477 -17.953 -12.289 1 96.88 88 SER B CA 1
ATOM 1491 C C . SER B 1 88 ? 12.656 -19.219 -12.047 1 96.88 88 SER B C 1
ATOM 1493 O O . SER B 1 88 ? 13.055 -20.312 -12.461 1 96.88 88 SER B O 1
ATOM 1495 N N . GLY B 1 89 ? 11.602 -19.078 -11.281 1 96.69 89 GLY B N 1
ATOM 1496 C CA . GLY B 1 89 ? 10.859 -20.25 -10.844 1 96.69 89 GLY B CA 1
ATOM 1497 C C . GLY B 1 89 ? 11.492 -20.953 -9.656 1 96.69 89 GLY B C 1
ATOM 1498 O O . GLY B 1 89 ? 10.961 -21.953 -9.156 1 96.69 89 GLY B O 1
ATOM 1499 N N . ASP B 1 90 ? 12.562 -20.469 -9.133 1 95.88 90 ASP B N 1
ATOM 1500 C CA . ASP B 1 90 ? 13.32 -21.047 -8.039 1 95.88 90 ASP B CA 1
ATOM 1501 C C . ASP B 1 90 ? 12.922 -20.438 -6.699 1 95.88 90 ASP B C 1
ATOM 1503 O O . ASP B 1 90 ? 13.18 -19.266 -6.445 1 95.88 90 ASP B O 1
ATOM 1507 N N . PRO B 1 91 ? 12.289 -21.203 -5.797 1 94 91 PRO B N 1
ATOM 1508 C CA . PRO B 1 91 ? 11.812 -20.672 -4.52 1 94 91 PRO B CA 1
ATOM 1509 C C . PRO B 1 91 ? 12.859 -20.75 -3.416 1 94 91 PRO B C 1
ATOM 1511 O O . PRO B 1 91 ? 12.531 -20.641 -2.234 1 94 91 PRO B O 1
ATOM 1514 N N . SER B 1 92 ? 14.109 -21 -3.719 1 93.75 92 SER B N 1
ATOM 1515 C CA . SER B 1 92 ? 15.156 -21.312 -2.756 1 93.75 92 SER B CA 1
ATOM 1516 C C . SER B 1 92 ? 15.266 -20.25 -1.681 1 93.75 92 SER B C 1
ATOM 1518 O O . SER B 1 92 ? 15.594 -20.547 -0.529 1 93.75 92 SER B O 1
ATOM 1520 N N . PHE B 1 93 ? 14.945 -18.953 -1.907 1 92.38 93 PHE B N 1
ATOM 1521 C CA . PHE B 1 93 ? 15.133 -17.859 -0.951 1 92.38 93 PHE B CA 1
ATOM 1522 C C . PHE B 1 93 ? 13.797 -17.375 -0.406 1 92.38 93 PHE B C 1
ATOM 1524 O O . PHE B 1 93 ? 13.711 -16.312 0.194 1 92.38 93 PHE B O 1
ATOM 1531 N N . GLN B 1 94 ? 12.812 -18.172 -0.536 1 91.44 94 GLN B N 1
ATOM 1532 C CA . GLN B 1 94 ? 11.453 -17.75 -0.196 1 91.44 94 GLN B CA 1
ATOM 1533 C C . GLN B 1 94 ? 11.32 -17.484 1.302 1 91.44 94 GLN B C 1
ATOM 1535 O O . GLN B 1 94 ? 10.43 -16.75 1.732 1 91.44 94 GLN B O 1
ATOM 1540 N N . ASN B 1 95 ? 12.219 -18.062 2.076 1 93.44 95 ASN B N 1
ATOM 1541 C CA . ASN B 1 95 ? 12.148 -17.875 3.523 1 93.44 95 ASN B CA 1
ATOM 1542 C C . ASN B 1 95 ? 12.508 -16.453 3.926 1 93.44 95 ASN B C 1
ATOM 1544 O O . ASN B 1 95 ? 12.25 -16.031 5.055 1 93.44 95 ASN B O 1
ATOM 1548 N N . LEU B 1 96 ? 13.039 -15.625 3.076 1 95.88 96 LEU B N 1
ATOM 1549 C CA . LEU B 1 96 ? 13.398 -14.242 3.354 1 95.88 96 LEU B CA 1
ATOM 1550 C C . LEU B 1 96 ? 12.188 -13.328 3.205 1 95.88 96 LEU B C 1
ATOM 1552 O O . LEU B 1 96 ? 12.164 -12.227 3.764 1 95.88 96 LEU B O 1
ATOM 1556 N N . ALA B 1 97 ? 11.188 -13.773 2.502 1 95.62 97 ALA B N 1
ATOM 1557 C CA . ALA B 1 97 ? 10.039 -12.93 2.189 1 95.62 97 ALA B CA 1
ATOM 1558 C C . ALA B 1 97 ? 9.258 -12.578 3.453 1 95.62 97 ALA B C 1
ATOM 1560 O O . ALA B 1 97 ? 8.914 -11.414 3.672 1 95.62 97 ALA B O 1
ATOM 1561 N N . PRO B 1 98 ? 9.07 -13.586 4.387 1 95.94 98 PRO B N 1
ATOM 1562 C CA . PRO B 1 98 ? 8.383 -13.234 5.629 1 95.94 98 PRO B CA 1
ATOM 1563 C C . PRO B 1 98 ? 9.188 -12.258 6.488 1 95.94 98 PRO B C 1
ATOM 1565 O O . PRO B 1 98 ? 8.609 -11.414 7.184 1 95.94 98 PRO B O 1
ATOM 1568 N N . VAL B 1 99 ? 10.43 -12.375 6.461 1 97.75 99 VAL B N 1
ATOM 1569 C CA . VAL B 1 99 ? 11.281 -11.43 7.172 1 97.75 99 VAL B CA 1
ATOM 1570 C C . VAL B 1 99 ? 11.102 -10.031 6.582 1 97.75 99 VAL B C 1
ATOM 1572 O O . VAL B 1 99 ? 10.867 -9.07 7.316 1 97.75 99 VAL B O 1
ATOM 1575 N N . GLY B 1 100 ? 11.195 -9.922 5.289 1 98.38 100 GLY B N 1
ATOM 1576 C CA . GLY B 1 100 ? 10.961 -8.648 4.637 1 98.38 100 GLY B CA 1
ATOM 1577 C C . GLY B 1 100 ? 9.586 -8.07 4.926 1 98.38 100 GLY B C 1
ATOM 1578 O O . GLY B 1 100 ? 9.453 -6.883 5.219 1 98.38 100 GLY B O 1
ATOM 1579 N N . GLY B 1 101 ? 8.602 -8.953 4.793 1 98.31 101 GLY B N 1
ATOM 1580 C CA . GLY B 1 101 ? 7.242 -8.539 5.105 1 98.31 101 GLY B CA 1
ATOM 1581 C C . GLY B 1 101 ? 7.086 -8.023 6.523 1 98.31 101 GLY B C 1
ATOM 1582 O O . GLY B 1 101 ? 6.367 -7.055 6.766 1 98.31 101 GLY B O 1
ATOM 1583 N N . SER B 1 102 ? 7.684 -8.664 7.461 1 98.56 102 SER B N 1
ATOM 1584 C CA . SER B 1 102 ? 7.633 -8.234 8.852 1 98.56 102 SER B CA 1
ATOM 1585 C C . SER B 1 102 ? 8.305 -6.883 9.039 1 98.56 102 SER B C 1
ATOM 1587 O O . SER B 1 102 ? 7.809 -6.035 9.789 1 98.56 102 SER B O 1
ATOM 1589 N N . LEU B 1 103 ? 9.422 -6.699 8.445 1 98.75 103 LEU B N 1
ATOM 1590 C CA . LEU B 1 103 ? 10.078 -5.398 8.5 1 98.75 103 LEU B CA 1
ATOM 1591 C C . LEU B 1 103 ? 9.188 -4.309 7.922 1 98.75 103 LEU B C 1
ATOM 1593 O O . LEU B 1 103 ? 9.125 -3.199 8.461 1 98.75 103 LEU B O 1
ATOM 1597 N N . LEU B 1 104 ? 8.531 -4.648 6.812 1 98.88 104 LEU B N 1
ATOM 1598 C CA . LEU B 1 104 ? 7.613 -3.686 6.207 1 98.88 104 LEU B CA 1
ATOM 1599 C C . LEU B 1 104 ? 6.469 -3.35 7.156 1 98.88 104 LEU B C 1
ATOM 1601 O O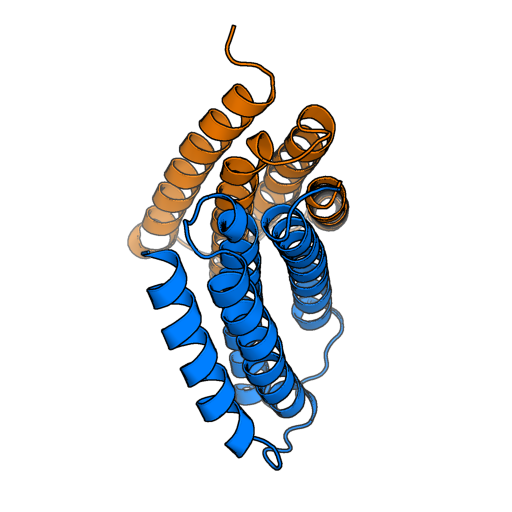 . LEU B 1 104 ? 6.082 -2.184 7.281 1 98.88 104 LEU B O 1
ATOM 1605 N N . LEU B 1 105 ? 5.945 -4.367 7.785 1 98.81 105 LEU B N 1
ATOM 1606 C CA . LEU B 1 105 ? 4.895 -4.121 8.766 1 98.81 105 LEU B CA 1
ATOM 1607 C C . LEU B 1 105 ? 5.379 -3.17 9.852 1 98.81 105 LEU B C 1
ATOM 1609 O O . LEU B 1 105 ? 4.695 -2.195 10.18 1 98.81 105 LEU B O 1
ATOM 1613 N N . LEU B 1 106 ? 6.496 -3.412 10.422 1 98.56 106 LEU B N 1
ATOM 1614 C CA . LEU B 1 106 ? 7.082 -2.555 11.445 1 98.56 106 LEU B CA 1
ATOM 1615 C C . LEU B 1 106 ? 7.371 -1.165 10.883 1 98.56 106 LEU B C 1
ATOM 1617 O O . LEU B 1 106 ? 7.273 -0.169 11.609 1 98.56 106 LEU B O 1
ATOM 1621 N N . GLY B 1 107 ? 7.773 -1.106 9.641 1 98.75 107 GLY B N 1
ATOM 1622 C CA . GLY B 1 107 ? 8 0.176 8.992 1 98.75 107 GLY B CA 1
ATOM 1623 C C . GLY B 1 107 ? 6.758 1.04 8.922 1 98.75 107 GLY B C 1
ATOM 1624 O O . GLY B 1 107 ? 6.805 2.232 9.234 1 98.75 107 GLY B O 1
ATOM 1625 N N . TRP B 1 108 ? 5.672 0.424 8.516 1 98.75 108 TRP B N 1
ATOM 1626 C CA . TRP B 1 108 ? 4.402 1.145 8.516 1 98.75 108 TRP B CA 1
ATOM 1627 C C . TRP B 1 108 ? 4.051 1.638 9.914 1 98.75 108 TRP B C 1
ATOM 1629 O O . TR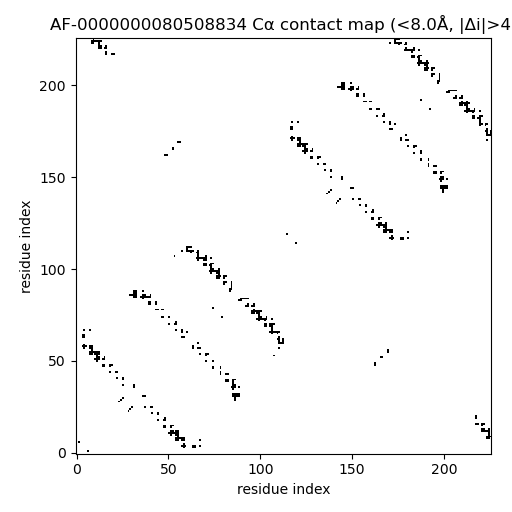P B 1 108 ? 3.619 2.779 10.086 1 98.75 108 TRP B O 1
ATOM 1639 N N . LEU B 1 109 ? 4.254 0.833 10.922 1 98.44 109 LEU B N 1
ATOM 1640 C CA . LEU B 1 109 ? 3.955 1.229 12.297 1 98.44 109 LEU B CA 1
ATOM 1641 C C . LEU B 1 109 ? 4.883 2.35 12.75 1 98.44 109 LEU B C 1
ATOM 1643 O O . LEU B 1 109 ? 4.465 3.24 13.5 1 98.44 109 LEU B O 1
ATOM 1647 N N . ALA B 1 110 ? 6.102 2.275 12.336 1 98.12 110 ALA B N 1
ATOM 1648 C CA . ALA B 1 110 ? 7.047 3.334 12.68 1 98.12 110 ALA B CA 1
ATOM 1649 C C . ALA B 1 110 ? 6.629 4.668 12.07 1 98.12 110 ALA B C 1
ATOM 1651 O O . ALA B 1 110 ? 6.867 5.727 12.648 1 98.12 110 ALA B O 1
ATOM 1652 N N . LEU B 1 111 ? 5.992 4.66 10.875 1 97.62 111 LEU B N 1
ATOM 1653 C CA . LEU B 1 111 ? 5.484 5.875 10.25 1 97.62 111 LEU B CA 1
ATOM 1654 C C . LEU B 1 111 ? 4.438 6.547 11.133 1 97.62 111 LEU B C 1
ATOM 1656 O O . LEU B 1 111 ? 4.176 7.742 11 1 97.62 111 LEU B O 1
ATOM 1660 N N . ALA B 1 112 ? 3.789 5.828 12.039 1 96.56 112 ALA B N 1
ATOM 1661 C CA . ALA B 1 112 ? 2.717 6.355 12.875 1 96.56 112 ALA B CA 1
ATOM 1662 C C . ALA B 1 112 ? 3.277 7.195 14.023 1 96.56 112 ALA B C 1
ATOM 1664 O O . ALA B 1 112 ? 2.539 7.926 14.688 1 96.56 112 ALA B O 1
ATOM 1665 N N . LEU B 1 113 ? 4.562 7.059 14.25 1 92.56 113 LEU B N 1
ATOM 1666 C CA . LEU B 1 113 ? 5.191 7.793 15.344 1 92.56 113 LEU B CA 1
ATOM 1667 C C . LEU B 1 113 ? 5.391 9.258 14.969 1 92.56 113 LEU B C 1
ATOM 1669 O O . LEU B 1 113 ? 5.625 9.586 13.805 1 92.56 113 LEU B O 1
#

InterPro domains:
  IPR006696 Protein of unknown function DUF423 [PF04241] (22-101)
  IPR006696 Protein of unknown function DUF423 [PTHR43461] (8-112)

Solvent-accessible surface area (backbone atoms only — not comparable to full-atom values): 10642 Å² total; per-residue (Å²): 124,81,51,64,24,51,53,30,20,25,47,10,17,50,42,35,27,48,33,50,53,48,50,51,33,62,75,73,65,59,69,52,78,44,72,65,22,47,52,42,34,54,54,34,45,51,50,41,37,53,51,14,53,52,26,49,50,24,53,78,31,75,43,24,62,59,18,32,52,27,37,50,53,9,48,49,39,24,35,52,36,42,44,49,23,13,51,68,64,52,63,86,57,52,78,44,27,61,56,10,48,49,31,32,54,52,12,58,56,36,51,73,71,125,79,51,66,24,50,53,32,25,51,48,12,52,50,44,32,53,49,32,50,53,48,50,52,36,60,75,71,64,60,71,53,77,45,71,64,22,46,53,43,35,53,54,33,42,51,50,40,38,52,51,15,54,52,27,51,50,26,57,77,30,76,44,26,62,60,20,33,50,26,35,51,51,10,47,50,39,24,34,52,36,42,44,48,23,14,52,68,64,53,64,87,56,52,77,43,28,61,55,11,48,49,31,32,40,51,12,27,51,34,43,40,69

Sequence (226 aa):
MAGPGAAFRRLGAFSGAGALGLASYGAHGAQFPDAYGKELFDKTNKHHFLHSLALLAVPLCRKPLWAGLLLASGTTLFCTTFYYQALSGDPSFQNLAPVGGSLLLLGWLALALMAGPGAAFRRLGAFSGAGALGLASYGAHGAQFPDAYGKELFDKTNKHHFLHSLALLAVPLCRKPLWAGLLLASGTTLFCTTFYYQALSGDPSFQNLAPVGGSLLLLGWLALAL

pLDDT: mean 96.61, std 5.83, range [46.56, 98.94]

Organism: NCBI:txid72004